Protein AF-A0A3M7KGN8-F1 (afdb_monomer)

Sequence (326 aa):
MFVVGGEKDMLLEYTLSTGYDLTTLTYAGNKERYNLHISNATGDPQPRGIAFNNDGTEMFILGNAADEVNEYHLATAFDISTASHDSRIDITATVGTGPNDLKFSADGTKMFITNNTTTKIFVFTLTIGFDVITASLTSTEDFSAYVNAKFRGLVFNPDGTKMLVISKGSNKKVNEFRLSTGFDLTTASYVANYDITSYETDPHGVAFNNDGSTMYILGTTGDDVNEFTLPYAYSLVLPPTITVTAPNGGETLTGGSTTTITWTSVNISANVKIEYSKDGFSSDTNTITTSTTDDGSYIWTIPNDPSSTVTVRISDVADATVNDVS

Structure (mmCIF, N/CA/C/O backbone):
data_AF-A0A3M7KGN8-F1
#
_entry.id   AF-A0A3M7KGN8-F1
#
loop_
_atom_site.group_PDB
_atom_site.id
_atom_site.type_symbol
_atom_site.label_atom_id
_atom_site.label_alt_id
_atom_site.label_comp_id
_atom_site.label_asym_id
_atom_site.label_entity_id
_atom_site.label_seq_id
_atom_site.pdbx_PDB_ins_code
_atom_site.Cartn_x
_atom_site.Cartn_y
_atom_site.Cartn_z
_atom_site.occupancy
_atom_site.B_iso_or_equiv
_atom_site.auth_seq_id
_atom_site.auth_comp_id
_atom_site.auth_asym_id
_atom_site.auth_atom_id
_atom_site.pdbx_PDB_model_num
ATOM 1 N N . MET A 1 1 ? 10.821 -14.741 -9.159 1.00 88.75 1 MET A N 1
ATOM 2 C CA . MET A 1 1 ? 11.320 -13.466 -8.596 1.00 88.75 1 MET A CA 1
ATOM 3 C C . MET A 1 1 ? 12.172 -12.792 -9.646 1.00 88.75 1 MET A C 1
ATOM 5 O O . MET A 1 1 ? 13.010 -13.458 -10.241 1.00 88.75 1 MET A O 1
ATOM 9 N N . PHE A 1 2 ? 11.961 -11.496 -9.855 1.00 89.50 2 PHE A N 1
ATOM 10 C CA . PHE A 1 2 ? 12.738 -10.690 -10.789 1.00 89.50 2 PHE A CA 1
ATOM 11 C C . PHE A 1 2 ? 13.530 -9.646 -10.006 1.00 89.50 2 PHE A C 1
ATOM 13 O O . PHE A 1 2 ? 12.969 -8.983 -9.135 1.00 89.50 2 PHE A O 1
ATOM 20 N N . VAL A 1 3 ? 14.824 -9.519 -10.290 1.00 87.69 3 VAL A N 1
ATOM 21 C CA . VAL A 1 3 ? 15.715 -8.550 -9.640 1.00 87.69 3 VAL A CA 1
ATOM 22 C C . VAL A 1 3 ? 16.352 -7.669 -10.694 1.00 87.69 3 VAL A C 1
ATOM 24 O O . VAL A 1 3 ? 17.034 -8.155 -11.596 1.00 87.69 3 VAL A O 1
ATOM 27 N N . VAL A 1 4 ? 16.156 -6.364 -10.553 1.00 85.12 4 VAL A N 1
ATOM 28 C CA . VAL A 1 4 ? 16.779 -5.369 -11.418 1.00 85.12 4 VAL A CA 1
ATOM 29 C C . VAL A 1 4 ? 18.174 -5.047 -10.879 1.00 85.12 4 VAL A C 1
ATOM 31 O O . VAL A 1 4 ? 18.327 -4.451 -9.816 1.00 85.12 4 VAL A O 1
ATOM 34 N N . GLY A 1 5 ? 19.208 -5.471 -11.602 1.00 75.25 5 GLY A N 1
ATOM 35 C CA . GLY A 1 5 ? 20.610 -5.243 -11.267 1.00 75.25 5 GLY A CA 1
ATOM 36 C C . GLY A 1 5 ? 21.177 -4.036 -12.007 1.00 75.25 5 GLY A C 1
ATOM 37 O O . GLY A 1 5 ? 21.737 -4.195 -13.093 1.00 75.25 5 GLY A O 1
ATOM 38 N N . GLY A 1 6 ? 21.076 -2.851 -11.398 1.00 64.62 6 GLY A N 1
ATOM 39 C CA . GLY A 1 6 ? 21.471 -1.580 -12.012 1.00 64.62 6 GLY A CA 1
ATOM 40 C C . GLY A 1 6 ? 22.919 -1.543 -12.517 1.00 64.62 6 GLY A C 1
ATOM 41 O O . GLY A 1 6 ? 23.151 -1.230 -13.672 1.00 64.62 6 GLY A O 1
ATOM 42 N N . GLU A 1 7 ? 23.911 -1.932 -11.710 1.00 63.66 7 GLU A N 1
ATOM 43 C CA . GLU A 1 7 ? 25.331 -1.854 -12.119 1.00 63.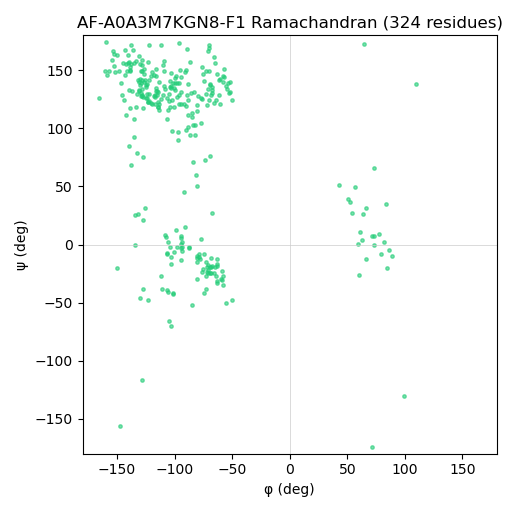66 7 GLU A CA 1
ATOM 44 C C . GLU A 1 7 ? 25.731 -2.826 -13.237 1.00 63.66 7 GLU A C 1
ATOM 46 O O . GLU A 1 7 ? 26.771 -2.660 -13.875 1.00 63.66 7 GLU A O 1
ATOM 51 N N . LYS A 1 8 ? 24.936 -3.878 -13.449 1.00 63.06 8 LYS A N 1
ATOM 52 C CA . LYS A 1 8 ? 25.203 -4.892 -14.474 1.00 63.06 8 LYS A CA 1
ATOM 53 C C . LYS A 1 8 ? 24.354 -4.667 -15.733 1.00 63.06 8 LYS A C 1
ATOM 55 O O . LYS A 1 8 ? 24.580 -5.376 -16.716 1.00 63.06 8 LYS A O 1
ATOM 60 N N . ASP A 1 9 ? 23.420 -3.712 -15.693 1.00 69.44 9 ASP A N 1
ATOM 61 C CA . ASP A 1 9 ? 22.391 -3.430 -16.701 1.00 69.44 9 ASP A CA 1
ATOM 62 C C . ASP A 1 9 ? 21.505 -4.642 -17.012 1.00 69.44 9 ASP A C 1
ATOM 64 O O . ASP A 1 9 ? 21.376 -5.050 -18.169 1.00 69.44 9 ASP A O 1
ATOM 68 N N . MET A 1 10 ? 20.973 -5.307 -15.977 1.00 74.19 10 MET A N 1
ATOM 69 C CA . MET A 1 10 ? 20.340 -6.626 -16.152 1.00 74.19 10 MET A CA 1
ATOM 70 C C . MET A 1 10 ? 19.061 -6.800 -15.367 1.00 74.19 10 MET A C 1
ATOM 72 O O . MET A 1 10 ? 18.955 -6.334 -14.235 1.00 74.19 10 MET A O 1
ATOM 76 N N . LEU A 1 11 ? 18.163 -7.602 -15.929 1.00 81.50 11 LEU A N 1
ATOM 77 C CA . LEU A 1 11 ? 17.131 -8.278 -15.165 1.00 81.50 11 LEU A CA 1
ATOM 78 C C . LEU A 1 11 ? 17.592 -9.708 -14.871 1.00 81.50 11 LEU A C 1
ATOM 80 O O . LEU A 1 11 ? 18.010 -10.438 -15.771 1.00 81.50 11 LEU A O 1
ATOM 84 N N . LEU A 1 12 ? 17.554 -10.087 -13.600 1.00 82.38 12 LEU A N 1
ATOM 85 C CA . LEU A 1 12 ? 17.853 -11.436 -13.138 1.00 82.38 12 LEU A CA 1
ATOM 86 C C . LEU A 1 12 ? 16.546 -12.128 -12.775 1.00 82.38 12 LEU A C 1
ATOM 88 O O . LEU A 1 12 ? 15.756 -11.597 -11.992 1.00 82.38 12 LEU A O 1
ATOM 92 N N . GLU A 1 13 ? 16.346 -13.325 -13.308 1.00 87.12 13 GLU A N 1
ATOM 93 C CA . GLU A 1 13 ? 15.214 -14.169 -12.956 1.00 87.12 13 GLU A CA 1
ATOM 94 C C . GLU A 1 13 ? 15.646 -15.292 -12.013 1.00 87.12 13 GLU A C 1
ATOM 96 O O . GLU A 1 13 ? 16.669 -15.960 -12.197 1.00 87.12 13 GLU A O 1
ATOM 101 N N . TYR A 1 14 ? 14.824 -15.512 -10.997 1.00 87.31 14 TYR A N 1
ATOM 102 C CA . TYR A 1 14 ? 14.958 -16.604 -10.052 1.00 87.31 14 TYR A CA 1
ATOM 103 C C . TYR A 1 14 ? 13.642 -17.364 -9.954 1.00 87.31 14 TYR A C 1
ATOM 105 O O . TYR A 1 14 ? 12.574 -16.765 -9.785 1.00 87.31 14 TYR A O 1
ATOM 113 N N . THR A 1 15 ? 13.720 -18.687 -9.993 1.00 89.31 15 THR A N 1
ATOM 114 C CA . THR A 1 15 ? 12.584 -19.571 -9.748 1.00 89.31 15 THR A CA 1
ATOM 115 C C . THR A 1 15 ? 12.481 -19.863 -8.258 1.00 89.31 15 THR A C 1
ATOM 117 O O . THR A 1 15 ? 13.488 -20.098 -7.590 1.00 89.31 15 THR A O 1
ATOM 120 N N . LEU A 1 16 ? 11.253 -19.860 -7.745 1.00 91.94 16 LEU A N 1
ATOM 121 C CA . LEU A 1 16 ? 10.924 -20.357 -6.415 1.00 91.94 16 LEU A CA 1
ATOM 122 C C . LEU A 1 16 ? 10.031 -21.580 -6.618 1.00 91.94 16 LEU A C 1
ATOM 124 O O . LEU A 1 16 ? 8.959 -21.454 -7.212 1.00 91.94 16 LEU A O 1
ATOM 128 N N . SER A 1 17 ? 10.467 -22.762 -6.177 1.00 92.62 17 SER A N 1
ATOM 129 C CA . SER A 1 17 ? 9.649 -23.978 -6.325 1.00 92.62 17 SER A CA 1
ATOM 130 C C . SER A 1 17 ? 8.432 -23.969 -5.402 1.00 92.62 17 SER A C 1
ATOM 132 O O . SER A 1 17 ? 7.429 -24.617 -5.695 1.00 92.62 17 SER A O 1
ATOM 134 N N . THR A 1 18 ? 8.522 -23.219 -4.304 1.00 93.44 18 THR A N 1
ATOM 135 C CA . THR A 1 18 ? 7.405 -22.891 -3.424 1.00 93.44 18 THR A CA 1
ATOM 136 C C . THR A 1 18 ? 7.223 -21.379 -3.468 1.00 93.44 18 THR A C 1
ATOM 138 O O . THR A 1 18 ? 8.152 -20.634 -3.166 1.00 93.44 18 THR A O 1
ATOM 141 N N . GLY A 1 19 ? 6.042 -20.909 -3.879 1.00 92.62 19 GLY A N 1
ATOM 142 C CA . GLY A 1 19 ? 5.780 -19.476 -4.033 1.00 92.62 19 GLY A CA 1
ATOM 143 C C . GLY A 1 19 ? 6.128 -18.692 -2.765 1.00 92.62 19 GLY A C 1
ATOM 144 O O . GLY A 1 19 ? 5.710 -19.072 -1.677 1.00 92.62 19 GLY A O 1
ATOM 145 N N . TYR A 1 20 ? 6.889 -17.607 -2.929 1.00 92.19 20 TYR A N 1
ATOM 146 C CA . TYR A 1 20 ? 7.339 -16.705 -1.858 1.00 92.19 20 TYR A CA 1
ATOM 147 C C . TYR A 1 20 ? 8.253 -17.320 -0.777 1.00 92.19 20 TYR A C 1
ATOM 149 O O . TYR A 1 20 ? 8.669 -16.613 0.134 1.00 92.19 20 TYR A O 1
ATOM 157 N N . ASP A 1 21 ? 8.647 -18.589 -0.899 1.00 93.25 21 ASP A N 1
ATOM 158 C CA . ASP A 1 21 ? 9.660 -19.203 -0.038 1.00 93.25 21 ASP A CA 1
ATOM 159 C C . ASP A 1 21 ? 11.063 -18.993 -0.629 1.00 93.25 21 ASP A C 1
ATOM 161 O O . ASP A 1 21 ? 11.487 -19.696 -1.558 1.00 93.25 21 ASP A O 1
ATOM 165 N N . LEU A 1 22 ? 11.796 -18.023 -0.074 1.00 91.81 22 LEU A N 1
ATOM 166 C CA . LEU A 1 22 ? 13.152 -17.673 -0.508 1.00 91.81 22 LEU A CA 1
ATOM 167 C C . LEU A 1 22 ? 14.167 -18.810 -0.310 1.00 91.81 22 LEU A C 1
ATOM 169 O O . LEU A 1 22 ? 15.207 -18.808 -0.967 1.00 91.81 22 LEU A O 1
ATOM 173 N N . THR A 1 23 ? 13.884 -19.814 0.527 1.00 92.31 23 THR A N 1
ATOM 174 C CA . THR A 1 23 ? 14.785 -20.970 0.698 1.00 92.31 23 THR A CA 1
ATOM 175 C C . THR A 1 23 ? 14.791 -21.895 -0.520 1.00 92.31 23 THR A C 1
ATOM 177 O O . THR A 1 23 ? 15.726 -22.674 -0.709 1.00 92.31 23 THR A O 1
ATOM 180 N N . THR A 1 24 ? 13.781 -21.773 -1.386 1.00 91.88 24 THR A N 1
ATOM 181 C CA . THR A 1 24 ? 13.661 -22.529 -2.641 1.00 91.88 24 THR A CA 1
ATOM 182 C C . THR A 1 24 ? 14.214 -21.787 -3.858 1.00 91.88 24 THR A C 1
ATOM 184 O O . THR A 1 24 ? 14.043 -22.234 -4.996 1.00 91.88 24 THR A O 1
ATOM 187 N N . LEU A 1 25 ? 14.864 -20.645 -3.628 1.00 90.19 25 LEU A N 1
ATOM 188 C CA . LEU A 1 25 ? 15.374 -19.778 -4.674 1.00 90.19 25 LEU A CA 1
ATOM 189 C C . LEU A 1 25 ? 16.468 -20.471 -5.493 1.00 90.19 25 LEU A C 1
ATOM 191 O O . LEU A 1 25 ? 17.509 -20.882 -4.981 1.00 90.19 25 LEU A O 1
ATOM 195 N N . THR A 1 26 ? 16.257 -20.524 -6.802 1.00 88.50 26 THR A N 1
ATOM 196 C CA . THR A 1 26 ? 17.254 -20.979 -7.770 1.00 88.50 26 THR A CA 1
ATOM 197 C C . THR A 1 26 ? 17.376 -19.958 -8.887 1.00 88.50 26 THR A C 1
ATOM 199 O O . THR A 1 26 ? 16.382 -19.406 -9.353 1.00 88.50 26 THR A O 1
ATOM 202 N N . TYR A 1 27 ? 18.605 -19.657 -9.304 1.00 82.00 27 TYR A N 1
ATOM 203 C CA . TYR A 1 27 ? 18.824 -18.774 -10.445 1.00 82.00 27 TYR A CA 1
ATOM 204 C C . TYR A 1 27 ? 18.294 -19.448 -11.715 1.00 82.00 27 TYR A C 1
ATOM 206 O O . TYR A 1 27 ? 18.741 -20.546 -12.051 1.00 82.00 27 TYR A O 1
ATOM 214 N N . ALA A 1 28 ? 17.359 -18.800 -12.414 1.00 74.94 28 ALA A N 1
ATOM 215 C CA . ALA A 1 28 ? 16.641 -19.398 -13.541 1.00 74.94 28 ALA A CA 1
ATOM 216 C C . ALA A 1 28 ? 17.498 -19.507 -14.816 1.00 74.94 28 ALA A C 1
ATOM 218 O O . ALA A 1 28 ? 17.087 -20.118 -15.795 1.00 74.94 28 ALA A O 1
ATOM 219 N N . GLY A 1 29 ? 18.702 -18.924 -14.825 1.00 62.19 29 GLY A N 1
ATOM 220 C CA . GLY A 1 29 ? 19.601 -18.948 -15.981 1.00 62.19 29 GLY A CA 1
ATOM 221 C C . GLY A 1 29 ? 19.319 -17.854 -17.012 1.00 62.19 29 GLY A C 1
ATOM 222 O O . GLY A 1 29 ? 20.237 -17.493 -17.748 1.00 62.19 29 GLY A O 1
ATOM 223 N N . ASN A 1 30 ? 18.117 -17.271 -17.009 1.00 58.34 30 ASN A N 1
ATOM 224 C CA . ASN A 1 30 ? 17.747 -16.146 -17.863 1.00 58.34 30 ASN A CA 1
ATOM 225 C C . ASN A 1 30 ? 18.445 -14.864 -17.391 1.00 58.34 30 ASN A C 1
ATOM 227 O O . ASN A 1 30 ? 18.313 -14.427 -16.244 1.00 58.34 30 ASN A O 1
ATOM 231 N N . LYS A 1 31 ? 19.246 -14.298 -18.294 1.00 57.25 31 LYS A N 1
ATOM 232 C CA . LYS A 1 31 ? 20.106 -13.137 -18.069 1.00 57.25 31 LYS A CA 1
ATOM 233 C C . LYS A 1 31 ? 19.905 -12.174 -19.225 1.00 57.25 31 LYS A C 1
ATOM 235 O O . LYS A 1 31 ? 20.726 -12.123 -20.139 1.00 57.25 31 LYS A O 1
ATOM 240 N N . GLU A 1 32 ? 18.816 -11.431 -19.185 1.00 57.16 32 GLU A N 1
ATOM 241 C CA . GLU A 1 32 ? 18.442 -10.582 -20.305 1.00 57.16 32 GLU A CA 1
ATOM 242 C C . GLU A 1 32 ? 18.746 -9.114 -20.016 1.00 57.16 32 GLU A C 1
ATOM 244 O O . GLU A 1 32 ? 18.613 -8.606 -18.894 1.00 57.16 32 GLU A O 1
ATOM 249 N N . ARG A 1 33 ? 19.229 -8.435 -21.056 1.00 59.31 33 ARG A N 1
ATOM 250 C CA . ARG A 1 33 ? 19.474 -6.996 -21.043 1.00 59.31 33 ARG A CA 1
ATOM 251 C C . ARG A 1 33 ? 18.273 -6.311 -21.673 1.00 59.31 33 ARG A C 1
ATOM 253 O O . ARG A 1 33 ? 18.203 -6.180 -22.891 1.00 59.31 33 ARG A O 1
ATOM 260 N N . TYR A 1 34 ? 17.348 -5.838 -20.849 1.00 60.16 34 TYR A N 1
ATOM 261 C CA . TYR A 1 34 ? 16.278 -4.947 -21.302 1.00 60.16 34 TYR A CA 1
ATOM 262 C C . TYR A 1 34 ? 16.801 -3.517 -21.311 1.00 60.16 34 TYR A C 1
ATOM 264 O O . TYR A 1 34 ? 16.494 -2.713 -20.438 1.00 60.16 34 TYR A O 1
ATOM 272 N N . ASN A 1 35 ? 17.692 -3.246 -22.265 1.00 50.62 35 ASN A N 1
ATOM 273 C CA . ASN A 1 35 ? 18.351 -1.954 -22.445 1.00 50.62 35 ASN A CA 1
ATOM 274 C C . ASN A 1 35 ? 18.301 -1.471 -23.906 1.00 50.62 35 ASN A C 1
ATOM 276 O O . ASN A 1 35 ? 19.192 -0.738 -24.342 1.00 50.62 35 ASN A O 1
ATOM 280 N N . LEU A 1 36 ? 17.291 -1.901 -24.678 1.00 47.75 36 LEU A N 1
ATOM 281 C CA . LEU A 1 36 ? 17.137 -1.565 -26.098 1.00 47.75 36 LEU A CA 1
ATOM 282 C C . LEU A 1 36 ? 16.792 -0.077 -26.293 1.00 47.75 36 LEU A C 1
ATOM 284 O O . LEU A 1 36 ? 15.673 0.287 -26.631 1.00 47.75 36 LEU A O 1
ATOM 288 N N . HIS A 1 37 ? 17.788 0.794 -26.147 1.00 47.50 37 HIS A N 1
ATOM 289 C CA . HIS A 1 37 ? 17.738 2.161 -26.649 1.00 47.50 37 HIS A CA 1
ATOM 290 C C . HIS A 1 37 ? 18.119 2.142 -28.136 1.00 47.50 37 HIS A C 1
ATOM 292 O O . HIS A 1 37 ? 19.288 2.004 -28.499 1.00 47.50 37 HIS A O 1
ATOM 298 N N . ILE A 1 38 ? 17.124 2.252 -29.018 1.00 47.72 38 ILE A N 1
ATOM 299 C CA . ILE A 1 38 ? 17.299 2.074 -30.473 1.00 47.72 38 ILE A CA 1
ATOM 300 C C . ILE A 1 38 ? 18.138 3.195 -31.132 1.00 47.72 38 ILE A C 1
ATOM 302 O O . ILE A 1 38 ? 18.581 3.031 -32.268 1.00 47.72 38 ILE A O 1
ATOM 306 N N . SER A 1 39 ? 18.434 4.311 -30.450 1.00 45.16 39 SER A N 1
ATOM 307 C CA . SER A 1 39 ? 19.066 5.476 -31.096 1.00 45.16 39 SER A CA 1
ATOM 308 C C . SER A 1 39 ? 20.543 5.767 -30.809 1.00 45.16 39 SER A C 1
ATOM 310 O O . SER A 1 39 ? 21.069 6.633 -31.497 1.00 45.16 39 SER A O 1
ATOM 312 N N . ASN A 1 40 ? 21.256 5.096 -29.892 1.00 41.94 40 ASN A N 1
ATOM 313 C CA . ASN A 1 40 ? 22.697 5.354 -29.691 1.00 41.94 40 ASN A CA 1
ATOM 314 C C . ASN A 1 40 ? 23.443 4.189 -29.018 1.00 41.94 40 ASN A C 1
ATOM 316 O O . ASN A 1 40 ? 22.919 3.510 -28.142 1.00 41.94 40 ASN A O 1
ATOM 320 N N . ALA A 1 41 ? 24.703 3.996 -29.414 1.00 39.94 41 ALA A N 1
ATOM 321 C CA . ALA A 1 41 ? 25.572 2.854 -29.109 1.00 39.94 41 ALA A CA 1
ATOM 322 C C . ALA A 1 41 ? 26.021 2.680 -27.631 1.00 39.94 41 ALA A C 1
ATOM 324 O O . ALA A 1 41 ? 27.082 2.102 -27.394 1.00 39.94 41 ALA A O 1
ATOM 325 N N . THR A 1 42 ? 25.254 3.146 -26.638 1.00 41.09 42 THR A N 1
ATOM 326 C CA . THR A 1 42 ? 25.578 2.977 -25.203 1.00 41.09 42 THR A CA 1
ATOM 327 C C . THR A 1 42 ? 24.427 2.522 -24.293 1.00 41.09 42 THR A C 1
ATOM 329 O O . THR A 1 42 ? 24.695 2.301 -23.119 1.00 41.09 42 THR A O 1
ATOM 332 N N . GLY A 1 43 ? 23.200 2.302 -24.790 1.00 49.12 43 GLY A N 1
ATOM 333 C CA . GLY A 1 43 ? 22.062 1.856 -23.955 1.00 49.12 43 GLY A CA 1
ATOM 334 C C . GLY A 1 43 ? 21.633 2.875 -22.880 1.00 49.12 43 GLY A C 1
ATOM 335 O O . GLY A 1 43 ? 22.303 3.889 -22.694 1.00 49.12 43 GLY A O 1
ATOM 336 N N . ASP A 1 44 ? 20.519 2.622 -22.182 1.00 54.31 44 ASP A N 1
ATOM 337 C CA . ASP A 1 44 ? 20.226 3.243 -20.876 1.00 54.31 44 ASP A CA 1
ATOM 338 C C . ASP A 1 44 ? 20.805 2.320 -19.785 1.00 54.31 44 ASP A C 1
ATOM 340 O O . ASP A 1 44 ? 20.216 1.268 -19.507 1.00 54.31 44 ASP A O 1
ATOM 344 N N . PRO A 1 45 ? 22.004 2.610 -19.245 1.00 61.69 45 PRO A N 1
ATOM 345 C CA . PRO A 1 45 ? 22.545 1.848 -18.134 1.00 61.69 45 PRO A CA 1
ATOM 346 C C . PRO A 1 45 ? 21.762 2.128 -16.844 1.00 61.69 45 PRO A C 1
ATOM 348 O O . PRO A 1 45 ? 21.321 3.246 -16.586 1.00 61.69 45 PRO A O 1
ATOM 351 N N . GLN A 1 46 ? 21.701 1.131 -15.967 1.00 74.75 46 GLN A N 1
ATOM 352 C CA . GLN A 1 46 ? 21.102 1.177 -14.634 1.00 74.75 46 GLN A CA 1
ATOM 353 C C . GLN A 1 46 ? 19.568 1.201 -14.611 1.00 74.75 46 GLN A C 1
ATOM 355 O O . GLN A 1 46 ? 18.979 2.162 -14.104 1.00 74.75 46 GLN A O 1
ATOM 360 N N . PRO A 1 47 ? 18.893 0.122 -15.055 1.00 83.75 47 PRO A N 1
ATOM 361 C CA . PRO A 1 47 ? 17.481 -0.054 -14.739 1.00 83.75 47 PRO A CA 1
ATOM 362 C C . PRO A 1 47 ? 17.293 -0.058 -13.212 1.00 83.75 47 PRO A C 1
ATOM 364 O O . PRO A 1 47 ? 18.161 -0.531 -12.469 1.00 83.75 47 PRO A O 1
ATOM 367 N N . ARG A 1 48 ? 16.175 0.494 -12.729 1.00 87.56 48 ARG A N 1
ATOM 368 C CA . ARG A 1 48 ? 15.893 0.625 -11.284 1.00 87.56 48 ARG A CA 1
ATOM 369 C C . ARG A 1 48 ? 14.545 0.064 -10.858 1.00 87.56 48 ARG A C 1
ATOM 371 O O . ARG A 1 48 ? 14.459 -0.535 -9.790 1.00 87.56 48 ARG A O 1
ATOM 378 N N . GLY A 1 49 ? 13.523 0.250 -11.688 1.00 91.06 49 GLY A N 1
ATOM 379 C CA . GLY A 1 49 ? 12.168 -0.226 -11.432 1.00 91.06 49 GLY A CA 1
ATOM 380 C C . GLY A 1 49 ? 11.741 -1.254 -12.467 1.00 91.06 49 GLY A C 1
ATOM 381 O O . GLY A 1 49 ? 12.095 -1.137 -13.641 1.00 91.06 49 GLY A O 1
ATOM 382 N N . ILE A 1 50 ? 10.961 -2.234 -12.022 1.00 93.44 50 ILE A N 1
ATOM 383 C CA . ILE A 1 50 ? 10.240 -3.172 -12.881 1.00 93.44 50 ILE A CA 1
ATOM 384 C C . ILE A 1 50 ? 8.786 -3.257 -12.422 1.00 93.44 50 ILE A C 1
ATOM 386 O O . ILE A 1 50 ? 8.507 -3.303 -11.220 1.00 93.44 50 ILE A O 1
ATOM 390 N N . ALA A 1 51 ? 7.867 -3.313 -13.378 1.00 96.62 51 ALA A N 1
ATOM 391 C CA . ALA A 1 51 ? 6.480 -3.688 -13.151 1.00 96.62 51 ALA A CA 1
ATOM 392 C C . ALA A 1 51 ? 5.977 -4.563 -14.304 1.00 96.62 51 ALA A C 1
ATOM 394 O O . ALA A 1 51 ? 6.571 -4.582 -15.379 1.00 96.62 51 ALA A O 1
ATOM 395 N N . PHE A 1 52 ? 4.872 -5.259 -14.072 1.00 97.44 52 PHE A N 1
ATOM 396 C CA . PHE A 1 52 ? 4.125 -5.976 -15.100 1.00 97.44 52 PHE A CA 1
ATOM 397 C C . PHE A 1 52 ? 2.685 -5.472 -15.102 1.00 97.44 52 PHE A C 1
ATOM 399 O O . PHE A 1 52 ? 2.212 -4.963 -14.078 1.00 97.44 52 PHE A O 1
ATOM 406 N N . ASN A 1 53 ? 1.988 -5.641 -16.221 1.00 98.00 53 ASN A N 1
ATOM 407 C CA . ASN A 1 53 ? 0.532 -5.594 -16.207 1.00 98.00 53 ASN A CA 1
ATOM 408 C C . ASN A 1 53 ? -0.043 -6.838 -15.496 1.00 98.00 53 ASN A C 1
ATOM 410 O O . ASN A 1 53 ? 0.677 -7.772 -15.131 1.00 98.00 53 ASN A O 1
ATOM 414 N N . ASN A 1 54 ? -1.356 -6.847 -15.260 1.00 96.94 54 ASN A N 1
ATOM 415 C CA . ASN A 1 54 ? -1.992 -7.859 -14.409 1.00 96.94 54 ASN A CA 1
ATOM 416 C C . ASN A 1 54 ? -1.873 -9.296 -14.934 1.00 96.94 54 ASN A C 1
ATOM 418 O O . ASN A 1 54 ? -1.831 -10.232 -14.136 1.00 96.94 54 ASN A O 1
ATOM 422 N N . ASP A 1 55 ? -1.873 -9.481 -16.254 1.00 97.62 55 ASP A N 1
ATOM 423 C CA . ASP A 1 55 ? -1.788 -10.803 -16.878 1.00 97.62 55 ASP A CA 1
ATOM 424 C C . ASP A 1 55 ? -0.351 -11.205 -17.248 1.00 97.62 55 ASP A C 1
ATOM 426 O O . ASP A 1 55 ? -0.132 -12.335 -17.681 1.00 97.62 55 ASP A O 1
ATOM 430 N N . GLY A 1 56 ? 0.621 -10.313 -17.032 1.00 97.38 56 GLY A N 1
ATOM 431 C CA . GLY A 1 56 ? 2.043 -10.538 -17.273 1.00 97.38 56 GLY A CA 1
ATOM 432 C C . GLY A 1 56 ? 2.465 -10.463 -18.736 1.00 97.38 56 GLY A C 1
ATOM 433 O O . GLY A 1 56 ? 3.598 -10.841 -19.041 1.00 97.38 56 GLY A O 1
ATOM 434 N N . THR A 1 57 ? 1.585 -10.031 -19.640 1.00 97.81 57 THR A N 1
ATOM 435 C CA . THR A 1 57 ? 1.879 -9.892 -21.075 1.00 97.81 57 THR A CA 1
ATOM 436 C C . THR A 1 57 ? 2.627 -8.605 -21.421 1.00 97.81 57 THR A C 1
ATOM 438 O O . THR A 1 57 ? 3.168 -8.500 -22.521 1.00 97.81 57 THR A O 1
ATOM 441 N N . GLU A 1 58 ? 2.718 -7.656 -20.491 1.00 97.56 58 GLU A N 1
ATOM 442 C CA . GLU A 1 58 ? 3.507 -6.429 -20.625 1.00 97.56 58 GLU A CA 1
ATOM 443 C C . GLU A 1 58 ? 4.459 -6.287 -19.436 1.00 97.56 58 GLU A C 1
ATOM 445 O O . GLU A 1 58 ? 4.101 -6.555 -18.285 1.00 97.56 58 GLU A O 1
ATOM 450 N N . MET A 1 59 ? 5.682 -5.842 -19.717 1.00 95.62 59 MET A N 1
ATOM 451 C CA . MET A 1 59 ? 6.714 -5.540 -18.732 1.00 95.62 59 MET A CA 1
ATOM 452 C C . MET A 1 59 ? 7.201 -4.109 -18.922 1.00 95.62 59 MET A C 1
ATOM 454 O O . MET A 1 59 ? 7.517 -3.678 -20.028 1.00 95.62 59 MET A O 1
ATOM 458 N N . PHE A 1 60 ? 7.342 -3.402 -17.810 1.00 95.06 60 PHE A N 1
ATOM 459 C CA . PHE A 1 60 ? 7.745 -2.007 -17.765 1.00 95.06 60 PHE A CA 1
ATOM 460 C C . PHE A 1 60 ? 9.065 -1.885 -17.022 1.00 95.06 60 PHE A C 1
ATOM 462 O O . PHE A 1 60 ? 9.185 -2.374 -15.898 1.00 95.06 60 PHE A O 1
ATOM 469 N N . ILE A 1 61 ? 10.042 -1.216 -17.629 1.00 91.31 61 ILE A N 1
ATOM 470 C CA . ILE A 1 61 ? 11.360 -0.976 -17.039 1.00 91.31 61 ILE A CA 1
ATOM 471 C C . ILE A 1 61 ? 11.596 0.526 -16.932 1.00 91.31 61 ILE A C 1
ATOM 473 O O . ILE A 1 61 ? 11.600 1.240 -17.936 1.00 91.31 61 ILE A O 1
ATOM 477 N N . LEU A 1 62 ? 11.839 0.992 -15.709 1.00 91.19 62 LEU A N 1
ATOM 478 C CA . LEU A 1 62 ? 12.282 2.358 -15.445 1.00 91.19 62 LEU A CA 1
ATOM 479 C C . LEU A 1 62 ? 13.811 2.415 -15.507 1.00 91.19 62 LEU A C 1
ATOM 481 O O . LEU A 1 62 ? 14.491 1.844 -14.644 1.00 91.19 62 LEU A O 1
ATOM 485 N N . GLY A 1 63 ? 14.324 3.093 -16.531 1.00 77.56 63 GLY A N 1
ATOM 486 C CA . GLY A 1 63 ? 15.746 3.373 -16.740 1.00 77.56 63 GLY A CA 1
ATOM 487 C C . GLY A 1 63 ? 16.199 4.643 -16.016 1.00 77.56 63 GLY A C 1
ATOM 488 O O . GLY A 1 63 ? 15.373 5.490 -15.667 1.00 77.56 63 GLY A O 1
ATOM 489 N N . ASN A 1 64 ? 17.501 4.773 -15.730 1.00 65.31 64 ASN A N 1
ATOM 490 C CA . ASN A 1 64 ? 18.026 5.944 -15.022 1.00 65.31 64 ASN A CA 1
ATOM 491 C C . ASN A 1 64 ? 18.806 6.920 -15.899 1.00 65.31 64 ASN A C 1
ATOM 493 O O . ASN A 1 64 ? 18.722 8.117 -15.652 1.00 65.31 64 ASN A O 1
ATOM 497 N N . ALA A 1 65 ? 19.612 6.467 -16.850 1.00 63.03 65 ALA A N 1
ATOM 498 C CA . ALA A 1 65 ? 20.478 7.372 -17.596 1.00 63.03 65 ALA A CA 1
ATOM 499 C C . ALA A 1 65 ? 19.697 8.242 -18.589 1.00 63.03 65 ALA A C 1
ATOM 501 O O . ALA A 1 65 ? 20.139 9.353 -18.883 1.00 63.03 65 ALA A O 1
ATOM 502 N N . ALA A 1 66 ? 18.552 7.755 -19.077 1.00 66.38 66 ALA A N 1
ATOM 503 C CA . ALA A 1 66 ? 17.621 8.535 -19.886 1.00 66.38 66 ALA A CA 1
ATOM 504 C C . ALA A 1 66 ? 16.371 8.979 -19.103 1.00 66.38 66 ALA A C 1
ATOM 506 O O . ALA A 1 66 ? 15.539 9.677 -19.669 1.00 66.38 66 ALA A O 1
ATOM 507 N N . ASP A 1 67 ? 16.245 8.576 -17.827 1.00 83.00 67 ASP A N 1
ATOM 508 C CA . ASP A 1 67 ? 15.040 8.748 -17.007 1.00 83.00 67 ASP A CA 1
ATOM 509 C C . ASP A 1 67 ? 13.765 8.411 -17.834 1.00 83.00 67 ASP A C 1
ATOM 511 O O . ASP A 1 67 ? 12.835 9.211 -17.930 1.00 83.00 67 ASP A O 1
ATOM 515 N N . GLU A 1 68 ? 13.749 7.239 -18.489 1.00 88.12 68 GLU A N 1
ATOM 516 C CA . GLU A 1 68 ? 12.678 6.762 -19.385 1.00 88.12 68 GLU A CA 1
ATOM 517 C C . GLU A 1 68 ? 11.891 5.593 -18.758 1.00 88.12 68 GLU A C 1
ATOM 519 O O . GLU A 1 68 ? 12.447 4.755 -18.039 1.00 88.12 68 GLU A O 1
ATOM 524 N N . VAL A 1 69 ? 10.600 5.486 -19.090 1.00 92.94 69 VAL A N 1
ATOM 525 C CA . VAL A 1 69 ? 9.806 4.263 -18.877 1.00 92.94 69 VAL A CA 1
ATOM 526 C C . VAL A 1 69 ? 9.715 3.528 -20.207 1.00 92.94 69 VAL A C 1
ATOM 528 O O . VAL A 1 69 ? 9.172 4.062 -21.173 1.00 92.94 69 VAL A O 1
ATOM 531 N N . ASN A 1 70 ? 10.252 2.313 -20.247 1.00 90.12 70 ASN A N 1
ATOM 532 C CA . ASN A 1 70 ? 10.242 1.442 -21.418 1.00 90.12 70 ASN A CA 1
ATOM 533 C C . ASN A 1 70 ? 9.188 0.350 -21.238 1.00 90.12 70 ASN A C 1
ATOM 535 O O . ASN A 1 70 ? 9.134 -0.275 -20.178 1.00 90.12 70 ASN A O 1
ATOM 539 N N . GLU A 1 71 ? 8.403 0.099 -22.275 1.00 93.75 71 GLU A N 1
ATOM 540 C CA . GLU A 1 71 ? 7.362 -0.923 -22.335 1.00 93.75 71 GLU A CA 1
ATOM 541 C C . GLU A 1 71 ? 7.795 -2.061 -23.265 1.00 93.75 71 GLU A C 1
ATOM 543 O O . GLU A 1 71 ? 8.331 -1.841 -24.355 1.00 93.75 71 GLU A O 1
ATOM 548 N N . TYR A 1 72 ? 7.564 -3.293 -22.825 1.00 92.69 72 TYR A N 1
ATOM 549 C CA . TYR A 1 72 ? 7.892 -4.507 -23.556 1.00 92.69 72 TYR A CA 1
ATOM 550 C C . TYR A 1 72 ? 6.687 -5.443 -23.588 1.00 92.69 72 TYR A C 1
ATOM 552 O O . TYR A 1 72 ? 6.134 -5.766 -22.539 1.00 92.69 72 TYR A O 1
ATOM 560 N N . HIS A 1 73 ? 6.354 -5.964 -24.765 1.00 95.56 73 HIS A N 1
ATOM 561 C CA . HIS A 1 73 ? 5.404 -7.060 -24.915 1.00 95.56 73 HIS A CA 1
ATOM 562 C C . HIS A 1 73 ? 6.093 -8.408 -24.677 1.00 95.56 73 HIS A C 1
ATOM 564 O O . HIS A 1 73 ? 7.136 -8.680 -25.277 1.00 95.56 73 HIS A O 1
ATOM 570 N N . LEU A 1 74 ? 5.495 -9.267 -23.852 1.00 94.38 74 LEU A N 1
ATOM 571 C CA . LEU A 1 74 ? 5.920 -10.637 -23.578 1.00 94.38 74 LEU A CA 1
ATOM 572 C C . LEU A 1 74 ? 4.980 -11.611 -24.287 1.00 94.38 74 LEU A C 1
ATOM 574 O O . LEU A 1 74 ? 3.804 -11.733 -23.938 1.00 94.38 74 LEU A O 1
ATOM 578 N N . ALA A 1 75 ? 5.516 -12.363 -25.250 1.00 96.00 75 ALA A N 1
ATOM 579 C CA . ALA A 1 75 ? 4.724 -13.350 -25.984 1.00 96.00 75 ALA A CA 1
ATOM 580 C C . ALA A 1 75 ? 4.241 -14.505 -25.087 1.00 96.00 75 ALA A C 1
ATOM 582 O O . ALA A 1 75 ? 3.251 -15.167 -25.399 1.00 96.00 75 ALA A O 1
ATOM 583 N N . THR A 1 76 ? 4.944 -14.771 -23.984 1.00 94.62 76 THR A N 1
ATOM 584 C CA . THR A 1 76 ? 4.503 -15.667 -22.911 1.00 94.62 76 THR A CA 1
ATOM 585 C C . THR A 1 76 ? 4.499 -14.894 -21.599 1.00 94.62 76 THR A C 1
ATOM 587 O O . THR A 1 76 ? 5.525 -14.350 -21.200 1.00 94.62 76 THR A O 1
ATOM 590 N N . ALA A 1 77 ? 3.344 -14.840 -20.932 1.00 96.62 77 ALA A N 1
ATOM 591 C CA . ALA A 1 77 ? 3.167 -14.061 -19.710 1.00 96.62 77 ALA A CA 1
ATOM 592 C C . ALA A 1 77 ? 4.240 -14.369 -18.654 1.00 96.62 77 ALA A C 1
ATOM 594 O O . ALA A 1 77 ? 4.493 -15.536 -18.346 1.00 96.62 77 ALA A O 1
ATOM 595 N N . PHE A 1 78 ? 4.845 -13.313 -18.103 1.00 90.50 78 PHE A N 1
ATOM 596 C CA . PHE A 1 78 ? 5.949 -13.348 -17.134 1.00 90.50 78 PHE A CA 1
ATOM 597 C C . PHE A 1 78 ? 7.236 -14.053 -17.603 1.00 90.50 78 PHE A C 1
ATOM 599 O O . PHE A 1 78 ? 8.210 -14.079 -16.854 1.00 90.50 78 PHE A O 1
ATOM 606 N N . ASP A 1 79 ? 7.294 -14.577 -18.828 1.00 89.12 79 ASP A N 1
ATOM 607 C CA . ASP A 1 79 ? 8.528 -15.091 -19.416 1.00 89.12 79 ASP A CA 1
ATOM 608 C C . ASP A 1 79 ? 9.280 -13.947 -20.092 1.00 89.12 79 ASP A C 1
ATOM 610 O O . ASP A 1 79 ? 9.062 -13.603 -21.261 1.00 89.12 79 ASP A O 1
ATOM 614 N N . ILE A 1 80 ? 10.197 -13.359 -19.329 1.00 87.06 80 ILE A N 1
ATOM 615 C CA . ILE A 1 80 ? 10.991 -12.216 -19.766 1.00 87.06 80 ILE A CA 1
ATOM 616 C C . ILE A 1 80 ? 11.801 -12.554 -21.029 1.00 87.06 80 ILE A C 1
ATOM 618 O O . ILE A 1 80 ? 11.992 -11.685 -21.880 1.00 87.06 80 ILE A O 1
ATOM 622 N N . SER A 1 81 ? 12.217 -13.809 -21.239 1.00 83.56 81 SER A N 1
ATOM 623 C CA . SER A 1 81 ? 13.006 -14.192 -22.423 1.00 83.56 81 SER A CA 1
ATOM 624 C C . SER A 1 81 ? 12.247 -13.993 -23.744 1.00 83.56 81 SER A C 1
ATOM 626 O O . SER A 1 81 ? 12.854 -13.915 -24.811 1.00 83.56 81 SER A O 1
ATOM 628 N N . THR A 1 82 ? 10.920 -13.850 -23.671 1.00 88.00 82 THR A N 1
ATOM 629 C CA . THR A 1 82 ? 10.039 -13.577 -24.814 1.00 88.00 82 THR A CA 1
ATOM 630 C C . THR A 1 82 ? 9.749 -12.094 -25.037 1.00 88.00 82 THR A C 1
ATOM 632 O O . THR A 1 82 ? 8.975 -11.752 -25.934 1.00 88.00 82 THR A O 1
ATOM 635 N N . ALA A 1 83 ? 10.339 -11.212 -24.229 1.00 89.62 83 ALA A N 1
ATOM 636 C CA . ALA A 1 83 ? 10.063 -9.789 -24.277 1.00 89.62 83 ALA A CA 1
ATOM 637 C C . ALA A 1 83 ? 10.594 -9.136 -25.563 1.00 89.62 83 ALA A C 1
ATOM 639 O O . ALA A 1 83 ? 11.728 -9.351 -25.999 1.00 89.62 83 ALA A O 1
ATOM 640 N N . SER A 1 84 ? 9.771 -8.268 -26.136 1.00 89.56 84 SER A N 1
ATOM 641 C CA . SER A 1 84 ? 10.075 -7.432 -27.292 1.00 89.56 84 SER A CA 1
ATOM 642 C C . SER A 1 84 ? 9.722 -5.989 -26.955 1.00 89.56 84 SER A C 1
ATOM 644 O O . SER A 1 84 ? 8.649 -5.736 -26.420 1.00 89.56 84 SER A O 1
ATOM 646 N N . HIS A 1 85 ? 10.639 -5.050 -27.202 1.00 88.38 85 HIS A N 1
ATOM 647 C CA . HIS A 1 85 ? 10.382 -3.633 -26.930 1.00 88.38 85 HIS A CA 1
ATOM 648 C C . HIS A 1 85 ? 9.196 -3.161 -27.773 1.00 88.38 85 HIS A C 1
ATOM 650 O O . HIS A 1 85 ? 9.228 -3.309 -28.997 1.00 88.38 85 HIS A O 1
ATOM 656 N N . ASP A 1 86 ? 8.213 -2.539 -27.133 1.00 90.62 86 ASP A N 1
ATOM 657 C CA . ASP A 1 86 ? 7.045 -1.967 -27.794 1.00 90.62 86 ASP A CA 1
ATOM 658 C C . ASP A 1 86 ? 7.187 -0.443 -27.877 1.00 90.62 86 ASP A C 1
ATOM 660 O O . ASP A 1 86 ? 7.521 0.113 -28.930 1.00 90.62 86 ASP A O 1
ATOM 664 N N . SER A 1 87 ? 7.089 0.234 -26.734 1.00 90.69 87 SER A N 1
ATOM 665 C CA . SER A 1 87 ? 7.009 1.689 -26.654 1.00 90.69 87 SER A CA 1
ATOM 666 C C . SER A 1 87 ? 7.881 2.263 -25.524 1.00 90.69 87 SER A C 1
ATOM 668 O O . SER A 1 87 ? 8.471 1.529 -24.729 1.00 90.69 87 SER A O 1
ATOM 670 N N . ARG A 1 88 ? 8.022 3.596 -25.471 1.00 90.12 88 ARG A N 1
ATOM 671 C CA . ARG A 1 88 ? 8.667 4.285 -24.343 1.00 90.12 88 ARG A CA 1
ATOM 672 C C . ARG A 1 88 ? 8.188 5.723 -24.191 1.00 90.12 88 ARG A C 1
ATOM 674 O O . ARG A 1 88 ? 7.796 6.357 -25.174 1.00 90.12 88 ARG A O 1
ATOM 681 N N . ILE A 1 89 ? 8.364 6.265 -22.989 1.00 90.94 89 ILE A N 1
ATOM 682 C CA . ILE A 1 89 ? 8.242 7.697 -22.699 1.00 90.94 89 ILE A CA 1
ATOM 683 C C . ILE A 1 89 ? 9.471 8.226 -21.956 1.00 90.94 89 ILE A C 1
ATOM 685 O O . ILE A 1 89 ? 10.004 7.565 -21.067 1.00 90.94 89 ILE A O 1
ATOM 689 N N . ASP A 1 90 ? 9.886 9.446 -22.295 1.00 90.69 90 ASP A N 1
ATOM 690 C CA . ASP A 1 90 ? 10.879 10.216 -21.542 1.00 90.69 90 ASP A CA 1
ATOM 691 C C . ASP A 1 90 ? 10.157 11.067 -20.495 1.00 90.69 90 ASP A C 1
ATOM 693 O O . ASP A 1 90 ? 9.319 11.914 -20.826 1.00 90.69 90 ASP A O 1
ATOM 697 N N . ILE A 1 91 ? 10.470 10.825 -19.223 1.00 92.25 91 ILE A N 1
ATOM 698 C CA . ILE A 1 91 ? 9.868 11.533 -18.094 1.00 92.25 91 ILE A CA 1
ATOM 699 C C . ILE A 1 91 ? 10.827 12.549 -17.467 1.00 92.25 91 ILE A C 1
ATOM 701 O O . ILE A 1 91 ? 10.419 13.234 -16.526 1.00 92.25 91 ILE A O 1
ATOM 705 N N . THR A 1 92 ? 12.041 12.738 -17.996 1.00 89.75 92 THR A N 1
ATOM 706 C CA . THR A 1 92 ? 13.085 13.625 -17.445 1.00 89.75 92 THR A CA 1
ATOM 707 C C . THR A 1 92 ? 12.552 15.025 -17.151 1.00 89.75 92 THR A C 1
ATOM 709 O O . THR A 1 92 ? 12.735 15.564 -16.059 1.00 89.75 92 THR A O 1
ATOM 712 N N . ALA A 1 93 ? 11.835 15.625 -18.107 1.00 90.25 93 ALA A N 1
ATOM 713 C CA . ALA A 1 93 ? 11.300 16.980 -17.967 1.00 90.25 93 ALA A CA 1
ATOM 714 C C . ALA A 1 93 ? 10.166 17.090 -16.928 1.00 90.25 93 ALA A C 1
ATOM 716 O O . ALA A 1 93 ? 9.871 18.188 -16.457 1.00 90.25 93 ALA A O 1
ATOM 717 N N . THR A 1 94 ? 9.528 15.969 -16.579 1.00 93.06 94 THR A N 1
ATOM 718 C CA . THR A 1 94 ? 8.366 15.916 -15.674 1.00 93.06 94 THR A CA 1
ATOM 719 C C . THR A 1 94 ? 8.729 15.473 -14.256 1.00 93.06 94 THR A C 1
ATOM 721 O O . THR A 1 94 ? 8.252 16.066 -13.290 1.00 93.06 94 THR A O 1
ATOM 724 N N . VAL A 1 95 ? 9.594 14.466 -14.127 1.00 93.62 95 VAL A N 1
ATOM 725 C CA . VAL A 1 95 ? 9.972 13.813 -12.862 1.00 93.62 95 VAL A CA 1
ATOM 726 C C . VAL A 1 95 ? 11.350 14.267 -12.373 1.00 93.62 95 VAL A C 1
ATOM 728 O O . VAL A 1 95 ? 11.675 14.118 -11.193 1.00 93.62 95 VAL A O 1
ATOM 731 N N . GLY A 1 96 ? 12.149 14.877 -13.252 1.00 90.94 96 GLY A N 1
ATOM 732 C CA . GLY A 1 96 ? 13.546 15.193 -12.992 1.00 90.94 96 GLY A CA 1
ATOM 733 C C . GLY A 1 96 ? 14.426 13.945 -12.980 1.00 90.94 96 GLY A C 1
ATOM 734 O O . GLY A 1 96 ? 13.976 12.831 -13.234 1.00 90.94 96 GLY A O 1
ATOM 735 N N . THR A 1 97 ? 15.694 14.140 -12.630 1.00 89.00 97 THR A N 1
ATOM 736 C CA . THR A 1 97 ? 16.680 13.057 -12.621 1.00 89.00 97 THR A CA 1
ATOM 737 C C . THR A 1 97 ? 16.505 12.132 -11.431 1.00 89.00 97 THR A C 1
ATOM 739 O O . THR A 1 97 ? 16.217 12.590 -10.319 1.00 89.00 97 THR A O 1
ATOM 742 N N . GLY A 1 98 ? 16.801 10.855 -11.621 1.00 89.44 98 GLY A N 1
ATOM 743 C CA . GLY A 1 98 ? 16.833 9.881 -10.535 1.00 89.44 98 GLY A CA 1
ATOM 744 C C . GLY A 1 98 ? 15.488 9.266 -10.132 1.00 89.44 98 GLY A C 1
ATOM 745 O O . GLY A 1 98 ? 15.335 8.952 -8.943 1.00 89.44 98 GLY A O 1
ATOM 746 N N . PRO A 1 99 ? 14.541 9.020 -11.060 1.00 93.12 99 PRO A N 1
ATOM 747 C CA . PRO A 1 99 ? 13.421 8.147 -10.769 1.00 93.12 99 PRO A CA 1
ATOM 748 C C . PRO A 1 99 ? 13.973 6.773 -10.341 1.00 93.12 99 PRO A C 1
ATOM 750 O O . PRO A 1 99 ? 15.116 6.408 -10.659 1.00 93.12 99 PRO A O 1
ATOM 753 N N . ASN A 1 100 ? 13.232 6.054 -9.501 1.00 92.69 100 ASN A N 1
ATOM 754 C CA . ASN A 1 100 ? 13.741 4.836 -8.872 1.00 92.69 100 ASN A CA 1
ATOM 755 C C . ASN A 1 100 ? 12.810 3.641 -8.995 1.00 92.69 100 ASN A C 1
ATOM 757 O O . ASN A 1 100 ? 13.288 2.556 -9.292 1.00 92.69 100 ASN A O 1
ATOM 761 N N . ASP A 1 101 ? 11.522 3.805 -8.734 1.00 95.62 101 ASP A N 1
ATOM 762 C CA . ASP A 1 101 ? 10.561 2.716 -8.869 1.00 95.62 101 ASP A CA 1
ATOM 763 C C . ASP A 1 101 ? 9.305 3.200 -9.588 1.00 95.62 101 ASP A C 1
ATOM 765 O O . ASP A 1 101 ? 9.001 4.398 -9.580 1.00 95.62 101 ASP A O 1
ATOM 769 N N . LEU A 1 102 ? 8.596 2.255 -10.203 1.00 96.81 102 LEU A N 1
ATOM 770 C CA . LEU A 1 102 ? 7.315 2.478 -10.853 1.00 96.81 102 LEU A CA 1
ATOM 771 C C . LEU A 1 102 ? 6.282 1.446 -10.376 1.00 96.81 102 LEU A C 1
ATOM 773 O O . LEU A 1 102 ? 6.611 0.277 -10.149 1.00 96.81 102 LEU A O 1
ATOM 777 N N . LYS A 1 103 ? 5.029 1.869 -10.214 1.00 98.25 103 LYS A N 1
ATOM 778 C CA . LYS A 1 103 ? 3.882 0.984 -9.948 1.00 98.25 103 LYS A CA 1
ATOM 779 C C . LYS A 1 103 ? 2.649 1.486 -10.678 1.00 98.25 103 LYS A C 1
ATOM 781 O O . LYS A 1 103 ? 2.542 2.679 -10.935 1.00 98.25 103 LYS A O 1
ATOM 786 N N . PHE A 1 104 ? 1.714 0.588 -10.958 1.00 98.69 104 PHE A N 1
ATOM 787 C CA . PHE A 1 104 ? 0.432 0.931 -11.564 1.00 98.69 104 PHE A CA 1
ATOM 788 C C . PHE A 1 104 ? -0.718 0.776 -10.567 1.00 98.69 104 PHE A C 1
ATOM 790 O O . PHE A 1 104 ? -0.600 0.039 -9.585 1.00 98.69 104 PHE A O 1
ATOM 797 N N . SER A 1 105 ? -1.831 1.465 -10.822 1.00 98.62 105 SER A N 1
ATOM 798 C CA . SER A 1 105 ? -3.120 1.082 -10.241 1.00 98.62 105 SER A CA 1
ATOM 799 C C . SER A 1 105 ? -3.577 -0.272 -10.784 1.00 98.62 105 SER A C 1
ATOM 801 O O . SER A 1 105 ? -3.118 -0.717 -11.835 1.00 98.62 105 SER A O 1
ATOM 803 N N . ALA A 1 106 ? -4.515 -0.919 -10.089 1.00 97.56 106 ALA A N 1
ATOM 804 C CA . ALA A 1 106 ? -5.022 -2.237 -10.479 1.00 97.56 106 ALA A CA 1
ATOM 805 C C . ALA A 1 106 ? -5.632 -2.278 -11.894 1.00 97.56 106 ALA A C 1
ATOM 807 O O . ALA A 1 106 ? -5.631 -3.323 -12.530 1.00 97.56 106 ALA A O 1
ATOM 808 N N . ASP A 1 107 ? -6.152 -1.165 -12.404 1.00 98.06 107 ASP A N 1
ATOM 809 C CA . ASP A 1 107 ? -6.692 -1.043 -13.764 1.00 98.06 107 ASP A CA 1
ATOM 810 C C . ASP A 1 107 ? -5.668 -0.512 -14.788 1.00 98.06 107 ASP A C 1
ATOM 812 O O . ASP A 1 107 ? -6.006 -0.325 -15.955 1.00 98.06 107 ASP A O 1
ATOM 816 N N . GLY A 1 108 ? -4.435 -0.229 -14.357 1.00 98.50 108 GLY A N 1
ATOM 817 C CA . GLY A 1 108 ? -3.373 0.327 -15.192 1.00 98.50 108 GLY A CA 1
ATOM 818 C C . GLY A 1 108 ? -3.546 1.799 -15.567 1.00 98.50 108 GLY A C 1
ATOM 819 O O . GLY A 1 108 ? -2.690 2.338 -16.264 1.00 98.50 108 GLY A O 1
ATOM 820 N N . THR A 1 109 ? -4.623 2.471 -15.143 1.00 98.62 109 THR A N 1
ATOM 821 C CA . THR A 1 109 ? -4.929 3.854 -15.563 1.00 98.62 109 THR A CA 1
ATOM 822 C C . THR A 1 109 ? -4.142 4.911 -14.793 1.00 98.62 109 THR A C 1
ATOM 824 O O . THR A 1 109 ? -4.139 6.084 -15.171 1.00 98.62 109 THR A O 1
ATOM 827 N N . LYS A 1 110 ? -3.441 4.525 -13.723 1.00 98.75 110 LYS A N 1
ATOM 828 C CA . LYS A 1 110 ? -2.468 5.365 -13.026 1.00 98.75 110 LYS A CA 1
ATOM 829 C C . LYS A 1 110 ? -1.106 4.702 -13.004 1.00 98.75 110 LYS A C 1
ATOM 831 O O . LYS A 1 110 ? -1.008 3.507 -12.750 1.00 98.75 110 LYS A O 1
ATOM 836 N N . MET A 1 111 ? -0.065 5.510 -13.172 1.00 98.81 111 MET A N 1
ATOM 837 C CA . MET A 1 111 ? 1.324 5.119 -12.951 1.00 98.81 111 MET A CA 1
ATOM 838 C C . MET A 1 111 ? 1.956 6.044 -11.909 1.00 98.81 111 MET A C 1
ATOM 840 O O . MET A 1 111 ? 1.873 7.267 -12.008 1.00 98.81 111 MET A O 1
ATOM 844 N N . PHE A 1 112 ? 2.589 5.449 -10.907 1.00 98.75 112 PHE A N 1
ATOM 845 C CA . PHE A 1 112 ? 3.224 6.116 -9.778 1.00 98.75 112 PHE A CA 1
ATOM 846 C C . PHE A 1 112 ? 4.729 5.968 -9.895 1.00 98.75 112 PHE A C 1
ATOM 848 O O . PHE A 1 112 ? 5.215 4.847 -10.030 1.00 98.75 112 PHE A O 1
ATOM 855 N N . ILE A 1 113 ? 5.458 7.077 -9.808 1.00 98.12 113 ILE A N 1
ATOM 856 C CA . ILE A 1 113 ? 6.918 7.082 -9.906 1.00 98.12 113 ILE A CA 1
ATOM 857 C C . ILE A 1 113 ? 7.513 7.736 -8.670 1.00 98.12 113 ILE A C 1
ATOM 859 O O . ILE A 1 113 ? 7.191 8.877 -8.327 1.00 98.12 113 ILE A O 1
ATOM 863 N N . THR A 1 114 ? 8.415 7.019 -8.007 1.00 97.00 114 THR A N 1
ATOM 864 C CA . THR A 1 114 ? 9.247 7.585 -6.944 1.00 97.00 114 THR A CA 1
ATOM 865 C C . THR A 1 114 ? 10.536 8.143 -7.521 1.00 97.00 114 THR A C 1
ATOM 867 O O . THR A 1 114 ? 11.068 7.644 -8.514 1.00 97.00 114 THR A O 1
ATOM 870 N N . ASN A 1 115 ? 11.079 9.172 -6.872 1.00 93.75 115 ASN A N 1
ATOM 871 C CA . ASN A 1 115 ? 12.357 9.754 -7.257 1.00 93.75 115 ASN A CA 1
ATOM 872 C C . ASN A 1 115 ? 13.306 9.824 -6.057 1.00 93.75 115 ASN A C 1
ATOM 874 O O . ASN A 1 115 ? 12.997 10.420 -5.024 1.00 93.75 115 ASN A O 1
ATOM 878 N N . ASN A 1 116 ? 14.509 9.276 -6.218 1.00 91.88 116 ASN A N 1
ATOM 879 C CA . ASN A 1 116 ? 15.495 9.168 -5.148 1.00 91.88 116 ASN A CA 1
ATOM 880 C C . ASN A 1 116 ? 16.234 10.476 -4.825 1.00 91.88 116 ASN A C 1
ATOM 882 O O . ASN A 1 116 ? 17.134 10.486 -3.974 1.00 91.88 116 ASN A O 1
ATOM 886 N N . THR A 1 117 ? 15.845 11.576 -5.462 1.00 92.62 117 THR A N 1
ATOM 887 C CA . THR A 1 117 ? 16.306 12.936 -5.175 1.00 92.62 117 THR A CA 1
ATOM 888 C C . THR A 1 117 ? 15.275 13.757 -4.394 1.00 92.62 117 THR A C 1
ATOM 890 O O . THR A 1 117 ? 15.636 14.796 -3.837 1.00 92.62 117 THR A O 1
ATOM 893 N N . THR A 1 118 ? 14.033 13.273 -4.247 1.00 93.75 118 THR A N 1
ATOM 894 C CA . THR A 1 118 ? 12.931 14.022 -3.615 1.00 93.75 118 THR A CA 1
ATOM 895 C C . THR A 1 118 ? 12.098 13.167 -2.649 1.00 93.75 118 THR A C 1
ATOM 897 O O . THR A 1 118 ? 12.218 11.946 -2.605 1.00 93.75 118 THR A O 1
ATOM 900 N N . THR A 1 119 ? 11.253 13.826 -1.856 1.00 93.94 119 THR A N 1
ATOM 901 C CA . THR A 1 119 ? 10.181 13.238 -1.024 1.00 93.94 119 THR A CA 1
ATOM 902 C C . THR A 1 119 ? 8.850 13.160 -1.775 1.00 93.94 119 THR A C 1
ATOM 904 O O . THR A 1 119 ? 7.795 13.033 -1.155 1.00 93.94 119 THR A O 1
ATOM 907 N N . LYS A 1 120 ? 8.879 13.316 -3.102 1.00 96.44 120 LYS A N 1
ATOM 908 C CA . LYS A 1 120 ? 7.684 13.422 -3.931 1.00 96.44 120 LYS A CA 1
ATOM 909 C C . LYS A 1 120 ? 7.411 12.118 -4.663 1.00 96.44 120 LYS A C 1
ATOM 911 O O . LYS A 1 120 ? 8.347 11.409 -5.043 1.00 96.44 120 LYS A O 1
ATOM 916 N N . ILE A 1 121 ? 6.131 11.839 -4.878 1.00 98.25 121 ILE A N 1
ATOM 917 C CA . ILE A 1 121 ? 5.665 10.778 -5.772 1.00 98.25 121 ILE A CA 1
ATOM 918 C C . ILE A 1 121 ? 4.905 11.440 -6.917 1.00 98.25 121 ILE A C 1
ATOM 920 O O . ILE A 1 121 ? 4.033 12.282 -6.697 1.00 98.25 121 ILE A O 1
ATOM 924 N N . PHE A 1 122 ? 5.275 11.079 -8.140 1.00 98.50 122 PHE A N 1
ATOM 925 C CA . PHE A 1 122 ? 4.699 11.614 -9.366 1.00 98.50 122 PHE A CA 1
ATOM 926 C C . PHE A 1 122 ? 3.608 10.667 -9.849 1.00 98.50 122 PHE A C 1
ATOM 928 O O . PHE A 1 122 ? 3.845 9.464 -9.965 1.00 98.50 122 PHE A O 1
ATOM 935 N N . VAL A 1 123 ? 2.421 11.205 -10.114 1.00 98.75 123 VAL A N 1
ATOM 936 C CA . VAL A 1 123 ? 1.237 10.438 -10.503 1.00 98.75 123 VAL A CA 1
ATOM 937 C C . VAL A 1 123 ? 0.878 10.783 -11.936 1.00 98.75 123 VAL A C 1
ATOM 939 O O . VAL A 1 123 ? 0.504 11.917 -12.240 1.00 98.75 123 VAL A O 1
ATOM 942 N N . PHE A 1 124 ? 0.962 9.799 -12.818 1.00 98.75 124 PHE A N 1
ATOM 943 C CA . PHE A 1 124 ? 0.524 9.890 -14.201 1.00 98.75 124 PHE A CA 1
ATOM 944 C C . PHE A 1 124 ? -0.850 9.246 -14.346 1.00 98.75 124 PHE A C 1
ATOM 946 O O . PHE A 1 124 ? -1.117 8.224 -13.718 1.00 98.75 124 PHE A O 1
ATOM 953 N N . THR A 1 125 ? -1.697 9.819 -15.196 1.00 98.69 125 THR A N 1
ATOM 954 C CA . THR A 1 125 ? -2.894 9.149 -15.715 1.00 98.69 125 THR A CA 1
ATOM 955 C C . THR A 1 125 ? -2.577 8.616 -17.103 1.00 98.69 125 THR A C 1
ATOM 957 O O . THR A 1 125 ? -2.034 9.354 -17.928 1.00 98.69 125 THR A O 1
ATOM 960 N N . LEU A 1 126 ? -2.931 7.361 -17.350 1.00 98.62 126 LEU A N 1
ATOM 961 C CA . LEU A 1 126 ? -2.909 6.700 -18.645 1.00 98.62 126 LEU A CA 1
ATOM 962 C C . LEU A 1 126 ? -4.358 6.593 -19.123 1.00 98.62 126 LEU A C 1
ATOM 964 O O . LEU A 1 126 ? -5.222 6.082 -18.406 1.00 98.62 126 LEU A O 1
ATOM 968 N N . THR A 1 127 ? -4.655 7.123 -20.310 1.00 98.38 127 THR A N 1
ATOM 969 C CA . THR A 1 127 ? -6.028 7.082 -20.848 1.00 98.38 127 THR A CA 1
ATOM 970 C C . THR A 1 127 ? -6.404 5.696 -21.361 1.00 98.38 127 THR A C 1
ATOM 972 O O . THR A 1 127 ? -7.591 5.376 -21.442 1.00 98.38 127 THR A O 1
ATOM 975 N N . ILE A 1 128 ? -5.400 4.872 -21.659 1.00 98.12 128 ILE A N 1
ATOM 976 C CA . ILE A 1 128 ? -5.514 3.443 -21.923 1.00 98.12 128 ILE A CA 1
ATOM 977 C C . ILE A 1 128 ? -4.656 2.752 -20.864 1.00 98.12 128 ILE A C 1
ATOM 979 O O . ILE A 1 128 ? -3.475 3.055 -20.745 1.00 98.12 128 ILE A O 1
ATOM 983 N N . GLY A 1 129 ? -5.255 1.880 -20.050 1.00 98.31 129 GLY A N 1
ATOM 984 C CA . GLY A 1 129 ? -4.534 1.224 -18.958 1.00 98.31 129 GLY A CA 1
ATOM 985 C C . GLY A 1 129 ? -3.289 0.497 -19.466 1.00 98.31 129 GLY A C 1
ATOM 986 O O . GLY A 1 129 ? -3.363 -0.164 -20.497 1.00 98.31 129 GLY A O 1
ATOM 987 N N . PHE A 1 130 ? -2.177 0.645 -18.742 1.00 98.25 130 PHE A N 1
ATOM 988 C CA . PHE A 1 130 ? -0.857 0.071 -19.047 1.00 98.25 130 PHE A CA 1
ATOM 989 C C . PHE A 1 130 ? -0.144 0.598 -20.311 1.00 98.25 130 PHE A C 1
ATOM 991 O O . PHE A 1 130 ? 1.069 0.465 -20.393 1.00 98.25 130 PHE A O 1
ATOM 998 N N . ASP A 1 131 ? -0.818 1.334 -21.198 1.00 97.94 131 ASP A N 1
ATOM 999 C CA . ASP A 1 131 ? -0.192 1.986 -22.357 1.00 97.94 131 ASP A CA 1
ATOM 1000 C C . ASP A 1 131 ? 0.561 3.268 -21.941 1.00 97.94 131 ASP A C 1
ATOM 1002 O O . ASP A 1 131 ? -0.039 4.330 -21.686 1.00 97.94 131 ASP A O 1
ATOM 1006 N N . VAL A 1 132 ? 1.897 3.196 -21.902 1.00 96.25 132 VAL A N 1
ATOM 1007 C CA . VAL A 1 132 ? 2.733 4.306 -21.413 1.00 96.25 132 VAL A CA 1
ATOM 1008 C C . VAL A 1 132 ? 2.739 5.516 -22.341 1.00 96.25 132 VAL A C 1
ATOM 1010 O O . VAL A 1 132 ? 2.943 6.626 -21.848 1.00 96.25 132 VAL A O 1
ATOM 1013 N N . ILE A 1 133 ? 2.470 5.379 -23.646 1.00 96.88 133 ILE A N 1
ATOM 1014 C CA . ILE A 1 133 ? 2.457 6.546 -24.551 1.00 96.88 133 ILE A CA 1
ATOM 1015 C C . ILE A 1 133 ? 1.228 7.433 -24.334 1.00 96.88 133 ILE A C 1
ATOM 1017 O O . ILE A 1 133 ? 1.217 8.593 -24.757 1.00 96.88 133 ILE A O 1
ATOM 1021 N N . THR A 1 134 ? 0.212 6.924 -23.635 1.00 97.88 134 THR A N 1
ATOM 1022 C CA . THR A 1 134 ? -0.946 7.713 -23.194 1.00 97.88 134 THR A CA 1
ATOM 1023 C C . THR A 1 134 ? -0.750 8.401 -21.843 1.00 97.88 134 THR A C 1
ATOM 1025 O O . THR A 1 134 ? -1.635 9.140 -21.396 1.00 97.88 134 THR A O 1
ATOM 1028 N N . ALA A 1 135 ? 0.392 8.182 -21.184 1.00 98.19 135 ALA A N 1
ATOM 1029 C CA . ALA A 1 135 ? 0.664 8.718 -19.861 1.00 98.19 135 ALA A CA 1
ATOM 1030 C C . ALA A 1 135 ? 0.804 10.249 -19.872 1.00 98.19 135 ALA A C 1
ATOM 1032 O O . ALA A 1 135 ? 1.515 10.844 -20.683 1.00 98.19 135 ALA A O 1
ATOM 1033 N N . SER A 1 136 ? 0.176 10.900 -18.896 1.00 97.81 136 SER A N 1
ATOM 1034 C CA . SER A 1 136 ? 0.319 12.335 -18.641 1.00 97.81 136 SER A CA 1
ATOM 1035 C C . SER A 1 136 ? 0.389 12.618 -17.142 1.00 97.81 136 SER A C 1
ATOM 1037 O O . SER A 1 136 ? -0.413 12.096 -16.363 1.00 97.81 136 SER A O 1
ATOM 1039 N N . LEU A 1 137 ? 1.356 13.440 -16.717 1.00 98.19 137 LEU A N 1
ATOM 1040 C CA . LEU A 1 137 ? 1.502 13.815 -15.309 1.00 98.19 137 LEU A CA 1
ATOM 1041 C C . LEU A 1 137 ? 0.234 14.542 -14.842 1.00 98.19 137 LEU A C 1
ATOM 1043 O O . LEU A 1 137 ? -0.142 15.575 -15.391 1.00 98.19 137 LEU A O 1
ATOM 1047 N N . THR A 1 138 ? -0.417 13.990 -13.825 1.00 98.00 138 THR A N 1
ATOM 1048 C CA . THR A 1 138 ? -1.685 14.483 -13.276 1.00 98.00 138 THR A CA 1
ATOM 1049 C C . THR A 1 138 ? -1.481 15.188 -11.944 1.00 98.00 138 THR A C 1
ATOM 1051 O O . THR A 1 138 ? -2.077 16.239 -11.715 1.00 98.00 138 THR A O 1
ATOM 1054 N N . SER A 1 139 ? -0.628 14.647 -11.074 1.00 98.00 139 SER A N 1
ATOM 1055 C CA . SER A 1 139 ? -0.284 15.295 -9.810 1.00 98.00 139 SER A CA 1
ATOM 1056 C C . SER A 1 139 ? 1.106 14.900 -9.314 1.00 98.00 139 SER A C 1
ATOM 1058 O O . SER A 1 139 ? 1.714 13.938 -9.789 1.00 98.00 139 SER A O 1
ATOM 1060 N N . THR A 1 140 ? 1.617 15.681 -8.364 1.00 98.38 140 THR A N 1
ATOM 1061 C CA . THR A 1 140 ? 2.887 15.431 -7.683 1.00 98.38 140 THR A CA 1
ATOM 1062 C C . THR A 1 140 ? 2.660 15.654 -6.199 1.00 98.38 140 THR A C 1
ATOM 1064 O O . THR A 1 140 ? 2.540 16.800 -5.762 1.00 98.38 140 THR A O 1
ATOM 1067 N N . GLU A 1 141 ? 2.638 14.574 -5.426 1.00 98.12 141 GLU A N 1
ATOM 1068 C CA . GLU A 1 141 ? 2.368 14.641 -3.991 1.00 98.12 141 GLU A CA 1
ATOM 1069 C C . GLU A 1 141 ? 3.672 14.717 -3.202 1.00 98.12 141 GLU A C 1
ATOM 1071 O O . GLU A 1 141 ? 4.592 13.932 -3.439 1.00 98.12 141 GLU A O 1
ATOM 1076 N N . ASP A 1 142 ? 3.763 15.668 -2.270 1.00 96.75 142 ASP A N 1
ATOM 1077 C CA . ASP A 1 142 ? 4.943 15.873 -1.428 1.00 96.75 142 ASP A CA 1
ATOM 1078 C C . ASP A 1 142 ? 4.716 15.349 -0.012 1.00 96.75 142 ASP A C 1
ATOM 1080 O O . ASP A 1 142 ? 3.873 15.846 0.735 1.00 96.75 142 ASP A O 1
ATOM 1084 N N . PHE A 1 143 ? 5.525 14.371 0.381 1.00 96.19 143 PHE A N 1
ATOM 1085 C CA . PHE A 1 143 ? 5.440 13.731 1.687 1.00 96.19 143 PHE A CA 1
ATOM 1086 C C . PHE A 1 143 ? 6.463 14.281 2.688 1.00 96.19 143 PHE A C 1
ATOM 1088 O O . PHE A 1 143 ? 6.645 13.694 3.758 1.00 96.19 143 PHE A O 1
ATOM 1095 N N . SER A 1 144 ? 7.122 15.410 2.396 1.00 94.75 144 SER A N 1
ATOM 1096 C CA . SER A 1 144 ? 8.145 16.002 3.274 1.00 94.75 144 SER A CA 1
ATOM 1097 C C . SER A 1 144 ? 7.643 16.345 4.682 1.00 94.75 144 SER A C 1
ATOM 1099 O O . SER A 1 144 ? 8.445 16.453 5.607 1.00 94.75 144 SER A O 1
ATOM 1101 N N . ALA A 1 145 ? 6.329 16.529 4.856 1.00 93.88 145 ALA A N 1
ATOM 1102 C CA . ALA A 1 145 ? 5.705 16.754 6.161 1.00 93.88 145 ALA A CA 1
ATOM 1103 C C . ALA A 1 145 ? 5.754 15.515 7.076 1.00 93.88 145 ALA A C 1
ATOM 1105 O O . ALA A 1 145 ? 5.709 15.653 8.297 1.00 93.88 145 ALA A O 1
ATOM 1106 N N . TYR A 1 146 ? 5.864 14.320 6.491 1.00 92.19 146 TYR A N 1
ATOM 1107 C CA . TYR A 1 146 ? 5.836 13.037 7.195 1.00 92.19 146 TYR A CA 1
ATOM 1108 C C . TYR A 1 146 ? 7.201 12.347 7.179 1.00 92.19 146 TYR A C 1
ATOM 1110 O O . TYR A 1 146 ? 7.620 11.760 8.176 1.00 92.19 146 TYR A O 1
ATOM 1118 N N . VAL A 1 147 ? 7.917 12.438 6.054 1.00 90.62 147 VAL A N 1
ATOM 1119 C CA . VAL A 1 147 ? 9.180 11.732 5.832 1.00 90.62 147 VAL A CA 1
ATOM 1120 C C . VAL A 1 147 ? 10.263 12.709 5.389 1.00 90.62 147 VAL A C 1
ATOM 1122 O O . VAL A 1 147 ? 10.202 13.298 4.316 1.00 90.62 147 VAL A O 1
ATOM 1125 N N . ASN A 1 148 ? 11.319 12.833 6.194 1.00 86.94 148 ASN A N 1
ATOM 1126 C CA . ASN A 1 148 ? 12.482 13.671 5.879 1.00 86.94 148 ASN A CA 1
ATOM 1127 C C . ASN A 1 148 ? 13.585 12.884 5.140 1.00 86.94 148 ASN A C 1
ATOM 1129 O O . ASN A 1 148 ? 14.760 12.909 5.517 1.00 86.94 148 ASN A O 1
ATOM 1133 N N . ALA A 1 149 ? 13.203 12.094 4.139 1.00 89.31 149 ALA A N 1
ATOM 1134 C CA . ALA A 1 149 ? 14.118 11.247 3.384 1.00 89.31 149 ALA A CA 1
ATOM 1135 C C . ALA A 1 149 ? 13.551 10.909 2.001 1.00 89.31 149 ALA A C 1
ATOM 1137 O O . ALA A 1 149 ? 12.344 10.850 1.811 1.00 89.31 149 ALA A O 1
ATOM 1138 N N . LYS A 1 150 ? 14.447 10.718 1.029 1.00 93.31 150 LYS A N 1
ATOM 1139 C CA . LYS A 1 150 ? 14.078 10.536 -0.379 1.00 93.31 150 LYS A CA 1
ATOM 1140 C C . LYS A 1 150 ? 13.549 9.129 -0.604 1.00 93.31 150 LYS A C 1
ATOM 1142 O O . LYS A 1 150 ? 13.986 8.212 0.094 1.00 93.31 150 LYS A O 1
ATOM 1147 N N . PHE A 1 151 ? 12.685 8.958 -1.595 1.00 94.69 151 PHE A N 1
ATOM 1148 C CA . PHE A 1 151 ? 12.016 7.682 -1.827 1.00 94.69 151 PHE A CA 1
ATOM 1149 C C . PHE A 1 151 ? 12.704 6.791 -2.857 1.00 94.69 151 PHE A C 1
ATOM 1151 O O . PHE A 1 151 ? 13.361 7.261 -3.784 1.00 94.69 151 PHE A O 1
ATOM 1158 N N . ARG A 1 152 ? 12.555 5.481 -2.664 1.00 95.00 152 ARG A N 1
ATOM 1159 C CA . ARG A 1 152 ? 12.943 4.435 -3.614 1.00 95.00 152 ARG A CA 1
ATOM 1160 C C . ARG A 1 152 ? 11.756 3.498 -3.836 1.00 95.00 152 ARG A C 1
ATOM 1162 O O . ARG A 1 152 ? 10.748 3.971 -4.341 1.00 95.00 152 ARG A O 1
ATOM 1169 N N . GLY A 1 153 ? 11.849 2.222 -3.472 1.00 96.12 153 GLY A N 1
ATOM 1170 C CA . GLY A 1 153 ? 10.787 1.241 -3.681 1.00 96.12 153 GLY A CA 1
ATOM 1171 C C . GLY A 1 153 ? 9.432 1.697 -3.146 1.00 96.12 153 GLY A C 1
ATOM 1172 O O . GLY A 1 153 ? 9.351 2.290 -2.066 1.00 96.12 153 GLY A O 1
ATOM 1173 N N . LEU A 1 154 ? 8.389 1.402 -3.914 1.00 97.56 154 LEU A N 1
ATOM 1174 C CA . LEU A 1 154 ? 6.994 1.708 -3.628 1.00 97.56 154 LEU A CA 1
ATOM 1175 C C . LEU A 1 154 ? 6.150 0.459 -3.863 1.00 97.56 154 LEU A C 1
ATOM 1177 O O . LEU A 1 154 ? 6.352 -0.267 -4.836 1.00 97.56 154 LEU A O 1
ATOM 1181 N N . VAL A 1 155 ? 5.153 0.241 -3.016 1.00 98.31 155 VAL A N 1
ATOM 1182 C CA . VAL A 1 155 ? 4.152 -0.801 -3.233 1.00 98.31 155 VAL A CA 1
ATOM 1183 C C . VAL A 1 155 ? 2.806 -0.381 -2.662 1.00 98.31 155 VAL A C 1
ATOM 1185 O O . VAL A 1 155 ? 2.737 0.347 -1.671 1.00 98.31 155 VAL A O 1
ATOM 1188 N N . PHE A 1 156 ? 1.741 -0.855 -3.298 1.00 98.56 156 PHE A N 1
ATOM 1189 C CA . PHE A 1 156 ? 0.377 -0.741 -2.804 1.00 98.56 156 PHE A CA 1
ATOM 1190 C C . PHE A 1 156 ? -0.136 -2.113 -2.378 1.00 98.56 156 PHE A C 1
ATOM 1192 O O . PHE A 1 156 ? 0.301 -3.138 -2.907 1.00 98.56 156 PHE A O 1
ATOM 1199 N N . ASN A 1 157 ? -1.092 -2.140 -1.456 1.00 97.94 157 ASN A N 1
ATOM 1200 C CA . ASN A 1 157 ? -1.947 -3.315 -1.320 1.00 97.94 157 ASN A CA 1
ATOM 1201 C C . ASN A 1 157 ? -2.909 -3.417 -2.535 1.00 97.94 157 ASN A C 1
ATOM 1203 O O . ASN A 1 157 ? -3.055 -2.445 -3.280 1.00 97.94 157 ASN A O 1
ATOM 1207 N N . PRO A 1 158 ? -3.587 -4.560 -2.757 1.00 97.19 158 PRO A N 1
ATOM 1208 C CA . PRO A 1 158 ? -4.340 -4.804 -3.994 1.00 97.19 158 PRO A CA 1
ATOM 1209 C C . PRO A 1 158 ? -5.443 -3.785 -4.322 1.00 97.19 158 PRO A C 1
ATOM 1211 O O . PRO A 1 158 ? -5.662 -3.480 -5.490 1.00 97.19 158 PRO A O 1
ATOM 1214 N N . ASP A 1 159 ? -6.130 -3.245 -3.311 1.00 97.56 159 ASP A N 1
ATOM 1215 C CA . ASP A 1 159 ? -7.176 -2.226 -3.499 1.00 97.56 159 ASP A CA 1
ATOM 1216 C C . ASP A 1 159 ? -6.634 -0.782 -3.519 1.00 97.56 159 ASP A C 1
ATOM 1218 O O . ASP A 1 159 ? -7.394 0.168 -3.711 1.00 97.56 159 ASP A O 1
ATOM 1222 N N . GLY A 1 160 ? -5.324 -0.604 -3.323 1.00 98.31 160 GLY A N 1
ATOM 1223 C CA . GLY A 1 160 ? -4.652 0.689 -3.327 1.00 98.31 160 GLY A CA 1
ATOM 1224 C C . GLY A 1 160 ? -4.917 1.562 -2.103 1.00 98.31 160 GLY A C 1
ATOM 1225 O O . GLY A 1 160 ? -4.515 2.723 -2.114 1.00 98.31 160 GLY A O 1
ATOM 1226 N N . THR A 1 161 ? -5.600 1.069 -1.067 1.00 98.06 161 THR A N 1
ATOM 1227 C CA . THR A 1 161 ? -5.903 1.837 0.157 1.00 98.06 161 THR A CA 1
ATOM 1228 C C . THR A 1 161 ? -4.728 1.924 1.132 1.00 98.06 161 THR A C 1
ATOM 1230 O O . THR A 1 161 ? -4.778 2.679 2.105 1.00 98.06 161 THR A O 1
ATOM 1233 N N . LYS A 1 162 ? -3.645 1.187 0.882 1.00 98.19 162 LYS A N 1
ATOM 1234 C CA . LYS A 1 162 ? -2.378 1.273 1.606 1.00 98.19 162 LYS A CA 1
ATOM 1235 C C . LYS A 1 162 ? -1.230 1.430 0.631 1.00 98.19 162 LYS A C 1
ATOM 1237 O O . LYS A 1 162 ? -1.167 0.746 -0.387 1.00 98.19 162 LYS A O 1
ATOM 1242 N N . MET A 1 163 ? -0.294 2.291 0.995 1.00 98.56 163 MET A N 1
ATOM 1243 C CA . MET A 1 163 ? 0.933 2.543 0.260 1.00 98.56 163 MET A CA 1
ATOM 1244 C C . MET A 1 163 ? 2.111 2.422 1.218 1.00 98.56 163 MET A C 1
ATOM 1246 O O . MET A 1 163 ? 2.134 3.075 2.261 1.00 98.56 163 MET A O 1
ATOM 1250 N N . LEU A 1 164 ? 3.104 1.617 0.854 1.00 98.50 164 LEU A N 1
ATOM 1251 C CA . LEU A 1 164 ? 4.364 1.529 1.576 1.00 98.50 164 LEU A CA 1
ATOM 1252 C C . LEU A 1 164 ? 5.497 2.015 0.683 1.00 98.50 164 LEU A C 1
ATOM 1254 O O . LEU A 1 164 ? 5.613 1.604 -0.472 1.00 98.50 164 LEU A O 1
ATOM 1258 N N . VAL A 1 165 ? 6.340 2.888 1.230 1.00 97.88 165 VAL A N 1
ATOM 1259 C CA . VAL A 1 165 ? 7.474 3.474 0.513 1.00 97.88 165 VAL A CA 1
ATOM 1260 C C . VAL A 1 165 ? 8.756 3.381 1.333 1.00 97.88 165 VAL A C 1
ATOM 1262 O O . VAL A 1 165 ? 8.797 3.720 2.522 1.00 97.88 165 VAL A O 1
ATOM 1265 N N . ILE A 1 166 ? 9.828 2.933 0.685 1.00 97.00 166 ILE A N 1
ATOM 1266 C CA . ILE A 1 166 ? 11.167 2.904 1.268 1.00 97.00 166 ILE A CA 1
ATOM 1267 C C . ILE A 1 166 ? 11.773 4.303 1.197 1.00 97.00 166 ILE A C 1
ATOM 1269 O O . ILE A 1 166 ? 11.879 4.901 0.122 1.00 97.00 166 ILE A O 1
ATOM 1273 N N . SER A 1 167 ? 12.259 4.795 2.332 1.00 94.94 167 SER A N 1
ATOM 1274 C CA . SER A 1 167 ? 13.120 5.970 2.399 1.00 94.94 167 SER A CA 1
ATOM 1275 C C . SER A 1 167 ? 14.605 5.595 2.412 1.00 94.94 167 SER A C 1
ATOM 1277 O O . SER A 1 167 ? 15.001 4.600 3.015 1.00 94.94 167 SER A O 1
ATOM 1279 N N . LYS A 1 168 ? 15.451 6.411 1.770 1.00 90.62 168 LYS A N 1
ATOM 1280 C CA . LYS A 1 168 ? 16.914 6.224 1.718 1.00 90.62 168 LYS A CA 1
ATOM 1281 C C . LYS A 1 168 ? 17.691 7.293 2.496 1.00 90.62 168 LYS A C 1
ATOM 1283 O O . LYS A 1 168 ? 17.168 8.349 2.851 1.00 90.62 168 LYS A O 1
ATOM 1288 N N . GLY A 1 169 ? 19.002 7.088 2.640 1.00 86.81 169 GLY A N 1
ATOM 1289 C CA . GLY A 1 169 ? 19.931 8.073 3.206 1.00 86.81 169 GLY A CA 1
ATOM 1290 C C . GLY A 1 169 ? 20.243 7.797 4.673 1.00 86.81 169 GLY A C 1
ATOM 1291 O O . GLY A 1 169 ? 20.619 6.686 5.019 1.00 86.81 169 GLY A O 1
ATOM 1292 N N . SER A 1 170 ? 20.136 8.787 5.557 1.00 83.19 170 SER A N 1
ATOM 1293 C CA . SER A 1 170 ? 20.358 8.582 6.999 1.00 83.19 170 SER A CA 1
ATOM 1294 C C . SER A 1 170 ? 19.171 7.928 7.714 1.00 83.19 170 SER A C 1
ATOM 1296 O O . SER A 1 170 ? 19.330 7.484 8.842 1.00 83.19 170 SER A O 1
ATOM 1298 N N . ASN A 1 171 ? 18.008 7.855 7.064 1.00 79.81 171 ASN A N 1
ATOM 1299 C CA . ASN A 1 171 ? 16.746 7.427 7.659 1.00 79.81 171 ASN A CA 1
ATOM 1300 C C . ASN A 1 171 ? 16.127 6.303 6.806 1.00 79.81 171 ASN A C 1
ATOM 1302 O O . ASN A 1 171 ? 15.231 6.564 5.998 1.00 79.81 171 ASN A O 1
ATOM 1306 N N . LYS A 1 172 ? 16.679 5.081 6.902 1.00 92.94 172 LYS A N 1
ATOM 1307 C CA . LYS A 1 172 ? 16.240 3.934 6.090 1.00 92.94 172 LYS A CA 1
ATOM 1308 C C . LYS A 1 172 ? 15.039 3.289 6.750 1.00 92.94 172 LYS A C 1
ATOM 1310 O O . LYS A 1 172 ? 15.168 2.598 7.757 1.00 92.94 172 LYS A O 1
ATOM 1315 N N . LYS A 1 173 ? 13.865 3.564 6.203 1.00 96.25 173 LYS A N 1
ATOM 1316 C CA . LYS A 1 173 ? 12.604 3.129 6.786 1.00 96.25 173 LYS A CA 1
ATOM 1317 C C . LYS A 1 173 ? 11.664 2.658 5.705 1.00 96.25 173 LYS A C 1
ATOM 1319 O O . LYS A 1 173 ? 11.680 3.189 4.597 1.00 96.25 173 LYS A O 1
ATOM 1324 N N . VAL A 1 174 ? 10.807 1.721 6.066 1.00 97.81 174 VAL A N 1
ATOM 1325 C CA . VAL A 1 174 ? 9.551 1.509 5.354 1.00 97.81 174 VAL A CA 1
ATOM 1326 C C . VAL A 1 174 ? 8.526 2.428 5.999 1.00 97.81 174 VAL A C 1
ATOM 1328 O O . VAL A 1 174 ? 8.363 2.397 7.216 1.00 97.81 174 VAL A O 1
ATOM 1331 N N . ASN A 1 175 ? 7.885 3.277 5.205 1.00 97.75 175 ASN A N 1
ATOM 1332 C CA . ASN A 1 175 ? 6.889 4.241 5.664 1.00 97.75 175 ASN A CA 1
ATOM 1333 C C . ASN A 1 175 ? 5.532 3.821 5.106 1.00 97.75 175 ASN A C 1
ATOM 1335 O O . ASN A 1 175 ? 5.407 3.658 3.893 1.00 97.75 175 ASN A O 1
ATOM 1339 N N . GLU A 1 176 ? 4.546 3.646 5.977 1.00 98.19 176 GLU A N 1
ATOM 1340 C CA . GLU A 1 176 ? 3.185 3.259 5.615 1.00 98.19 176 GLU A CA 1
ATOM 1341 C C . GLU A 1 176 ? 2.266 4.480 5.600 1.00 98.19 176 GLU A C 1
ATOM 1343 O O . GLU A 1 176 ? 2.253 5.294 6.530 1.00 98.19 176 GLU A O 1
ATOM 1348 N N . PHE A 1 177 ? 1.457 4.562 4.551 1.00 98.19 177 PHE A N 1
ATOM 1349 C CA . PHE A 1 177 ? 0.394 5.534 4.378 1.00 98.19 177 PHE A CA 1
ATOM 1350 C C . PHE A 1 177 ? -0.923 4.813 4.093 1.00 98.19 177 PHE A C 1
ATOM 1352 O O . PHE A 1 177 ? -0.960 3.840 3.338 1.00 98.19 177 PHE A O 1
ATOM 1359 N N . ARG A 1 178 ? -2.013 5.329 4.660 1.00 97.06 178 ARG A N 1
ATOM 1360 C CA . ARG A 1 178 ? -3.388 4.948 4.332 1.00 97.06 178 ARG A CA 1
ATOM 1361 C C . ARG A 1 178 ? -3.942 5.935 3.317 1.00 97.06 178 ARG A C 1
ATOM 1363 O O . ARG A 1 178 ? -3.739 7.132 3.461 1.00 97.06 178 ARG A O 1
ATOM 1370 N N . LEU A 1 179 ? -4.671 5.444 2.329 1.00 98.19 179 LEU A N 1
ATOM 1371 C CA . LEU A 1 179 ? -5.383 6.235 1.337 1.00 98.19 179 LEU A CA 1
ATOM 1372 C C . LEU A 1 179 ? -6.874 5.986 1.549 1.00 98.19 179 LEU A C 1
ATOM 1374 O O . LEU A 1 179 ? -7.325 4.839 1.531 1.00 98.19 179 LEU A O 1
ATOM 1378 N N . SER A 1 180 ? -7.648 7.045 1.797 1.00 96.50 180 SER A N 1
ATOM 1379 C CA . SER A 1 180 ? -9.098 6.892 1.987 1.00 96.50 180 SER A CA 1
ATOM 1380 C C . SER A 1 180 ? -9.818 6.553 0.680 1.00 96.50 180 SER A C 1
ATOM 1382 O O . SER A 1 180 ? -10.902 5.975 0.716 1.00 96.50 180 SER A O 1
ATOM 1384 N N . THR A 1 181 ? -9.201 6.870 -0.460 1.00 97.69 181 THR A N 1
ATOM 1385 C CA . THR A 1 181 ? -9.607 6.421 -1.794 1.00 97.69 181 THR A CA 1
ATOM 1386 C C . THR A 1 181 ? -8.441 5.677 -2.437 1.00 97.69 181 THR A C 1
ATOM 1388 O O . THR A 1 181 ? -7.342 6.219 -2.544 1.00 97.69 181 THR A O 1
ATOM 1391 N N . GLY A 1 182 ? -8.667 4.424 -2.844 1.00 98.56 182 GLY A N 1
ATOM 1392 C CA . GLY A 1 182 ? -7.616 3.567 -3.393 1.00 98.56 182 GLY A CA 1
ATOM 1393 C C . GLY A 1 182 ? -6.887 4.217 -4.570 1.00 98.56 182 GLY A C 1
ATOM 1394 O O . GLY A 1 182 ? -7.524 4.778 -5.462 1.00 98.56 182 GLY A O 1
ATOM 1395 N N . PHE A 1 183 ? -5.552 4.158 -4.559 1.00 98.56 183 PHE A N 1
ATOM 1396 C CA . PHE A 1 183 ? -4.676 4.743 -5.587 1.00 98.56 183 PHE A CA 1
ATOM 1397 C C . PHE A 1 183 ? -4.784 6.277 -5.762 1.00 98.56 183 PHE A C 1
ATOM 1399 O O . PHE A 1 183 ? -4.212 6.831 -6.704 1.00 98.56 183 PHE A O 1
ATOM 1406 N N . ASP A 1 184 ? -5.469 6.992 -4.863 1.00 98.44 184 ASP A N 1
ATOM 1407 C CA . ASP A 1 184 ? -5.497 8.457 -4.828 1.00 98.44 184 ASP A CA 1
ATOM 1408 C C . ASP A 1 184 ? -4.580 8.995 -3.722 1.00 98.44 184 ASP A C 1
ATOM 1410 O O . ASP A 1 184 ? -4.951 9.071 -2.544 1.00 98.44 184 ASP A O 1
ATOM 1414 N N . LEU A 1 185 ? -3.366 9.394 -4.114 1.00 98.38 185 LEU A N 1
ATOM 1415 C CA . LEU A 1 185 ? -2.350 9.892 -3.187 1.00 98.38 185 LEU A CA 1
ATOM 1416 C C . LEU A 1 185 ? -2.745 11.206 -2.493 1.00 98.38 185 LEU A C 1
ATOM 1418 O O . LEU A 1 185 ? -2.203 11.498 -1.429 1.00 98.38 185 LEU A O 1
ATOM 1422 N N . THR A 1 186 ? -3.702 11.974 -3.029 1.00 97.69 186 THR A N 1
ATOM 1423 C CA . THR A 1 186 ? -4.177 13.212 -2.377 1.00 97.69 186 THR A CA 1
ATOM 1424 C C . THR A 1 186 ? -4.934 12.924 -1.080 1.00 97.69 186 THR A C 1
ATOM 1426 O O . THR A 1 186 ? -5.080 13.795 -0.222 1.00 97.69 186 THR A O 1
ATOM 1429 N N . THR A 1 187 ? -5.386 11.679 -0.911 1.00 97.62 187 THR A N 1
ATOM 1430 C CA . THR A 1 187 ? -6.082 11.203 0.286 1.00 97.62 187 THR A CA 1
ATOM 1431 C C . THR A 1 187 ? -5.160 10.537 1.305 1.00 97.62 187 THR A C 1
ATOM 1433 O O . THR A 1 187 ? -5.639 9.982 2.298 1.00 97.62 187 THR A O 1
ATOM 1436 N N . ALA A 1 188 ? -3.847 10.559 1.059 1.00 97.94 188 ALA A N 1
ATOM 1437 C CA . ALA A 1 188 ? -2.881 9.865 1.888 1.00 97.94 188 ALA A CA 1
ATOM 1438 C C . ALA A 1 188 ? -2.781 10.475 3.297 1.00 97.94 188 ALA A C 1
ATOM 1440 O O . ALA A 1 188 ? -2.603 11.681 3.473 1.00 97.94 188 ALA A O 1
ATOM 1441 N N . SER A 1 189 ? -2.808 9.616 4.312 1.00 96.25 189 SER A N 1
ATOM 1442 C CA . SER A 1 189 ? -2.463 9.931 5.694 1.00 96.25 189 SER A CA 1
ATOM 1443 C C . SER A 1 189 ? -1.366 8.992 6.185 1.00 96.25 189 SER A C 1
ATOM 1445 O O . SER A 1 189 ? -1.357 7.7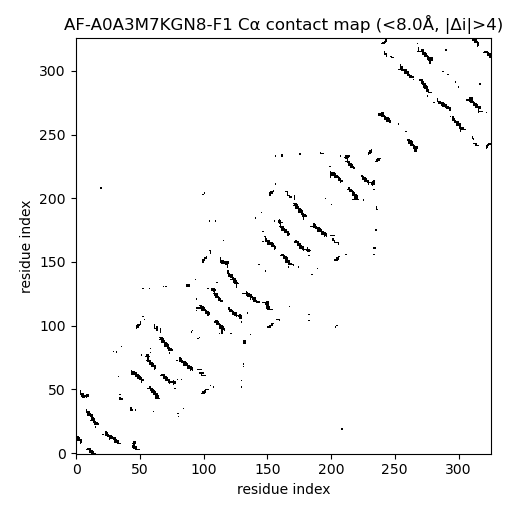97 5.893 1.00 96.25 189 SER A O 1
ATOM 1447 N N . TYR A 1 190 ? -0.391 9.539 6.907 1.00 96.81 190 TYR A N 1
ATOM 1448 C CA . TYR A 1 190 ? 0.718 8.756 7.446 1.00 96.81 190 TYR A CA 1
ATOM 1449 C C . TYR A 1 190 ? 0.253 7.854 8.595 1.00 96.81 190 TYR A C 1
ATOM 1451 O O . TYR A 1 190 ? -0.447 8.319 9.495 1.00 96.81 190 TYR A O 1
ATOM 1459 N N . VAL A 1 191 ? 0.667 6.585 8.570 1.00 95.94 191 VAL A N 1
ATOM 1460 C CA . VAL A 1 191 ? 0.287 5.570 9.565 1.00 95.94 191 VAL A CA 1
ATOM 1461 C C . VAL A 1 191 ? 1.448 5.299 10.513 1.00 95.94 191 VAL A C 1
ATOM 1463 O O . VAL A 1 191 ? 1.372 5.589 11.706 1.00 95.94 191 VAL A O 1
ATOM 1466 N N . ALA A 1 192 ? 2.537 4.741 9.989 1.00 95.81 192 ALA A N 1
ATOM 1467 C CA . ALA A 1 192 ? 3.655 4.264 10.788 1.00 95.81 192 ALA A CA 1
ATOM 1468 C C . ALA A 1 192 ? 4.929 4.144 9.948 1.00 95.81 192 ALA A C 1
ATOM 1470 O O . ALA A 1 192 ? 4.932 4.321 8.731 1.00 95.81 192 ALA A O 1
ATOM 1471 N N . ASN A 1 193 ? 6.032 3.820 10.619 1.00 96.31 193 ASN A N 1
ATOM 1472 C CA . ASN A 1 193 ? 7.282 3.449 9.970 1.00 96.31 193 ASN A CA 1
ATOM 1473 C C . ASN A 1 193 ? 7.931 2.269 10.683 1.00 96.31 193 ASN A C 1
ATOM 1475 O O . ASN A 1 193 ? 7.749 2.092 11.887 1.00 96.31 193 ASN A O 1
ATOM 1479 N N . TYR A 1 194 ? 8.747 1.533 9.941 1.00 96.56 194 TYR A N 1
ATOM 1480 C CA . TYR A 1 194 ? 9.614 0.486 10.457 1.00 96.56 194 TYR A CA 1
ATOM 1481 C C . TYR A 1 194 ? 11.058 0.777 10.042 1.00 96.56 194 TYR A C 1
ATOM 1483 O O . TYR A 1 194 ? 11.329 1.025 8.864 1.00 96.56 194 TYR A O 1
ATOM 1491 N N . ASP A 1 195 ? 11.974 0.809 11.012 1.00 95.38 195 ASP A N 1
ATOM 1492 C CA . ASP A 1 195 ? 13.394 1.074 10.773 1.00 95.38 195 ASP A CA 1
ATOM 1493 C C . ASP A 1 195 ? 14.092 -0.195 10.285 1.00 95.38 195 ASP A C 1
ATOM 1495 O O . ASP A 1 195 ? 14.120 -1.209 10.981 1.00 95.38 195 ASP A O 1
ATOM 1499 N N . ILE A 1 196 ? 14.659 -0.119 9.083 1.00 95.88 196 ILE A N 1
ATOM 1500 C CA . ILE A 1 196 ? 15.360 -1.231 8.435 1.00 95.88 196 ILE A CA 1
ATOM 1501 C C . ILE A 1 196 ? 16.880 -1.030 8.417 1.00 95.88 196 ILE A C 1
ATOM 1503 O O . ILE A 1 196 ? 17.598 -1.827 7.823 1.00 95.88 196 ILE A O 1
ATOM 1507 N N . THR A 1 197 ? 17.395 0.015 9.073 1.00 93.19 197 THR A N 1
ATOM 1508 C CA . THR A 1 197 ? 18.800 0.444 8.966 1.00 93.19 197 THR A CA 1
ATOM 1509 C C . THR A 1 197 ? 19.802 -0.633 9.389 1.00 93.19 197 THR A C 1
ATOM 1511 O O . THR A 1 197 ? 20.920 -0.649 8.878 1.00 93.19 197 THR A O 1
ATOM 1514 N N . SER A 1 198 ? 19.434 -1.522 10.318 1.00 93.38 198 SER A N 1
ATOM 1515 C CA . SER A 1 198 ? 20.285 -2.640 10.756 1.00 93.38 198 SER A CA 1
ATOM 1516 C C . SER A 1 198 ? 20.274 -3.848 9.819 1.00 93.38 198 SER A C 1
ATOM 1518 O O . SER A 1 198 ? 21.128 -4.714 9.971 1.00 93.38 198 SER A O 1
ATOM 1520 N N . TYR A 1 199 ? 19.304 -3.920 8.909 1.00 94.19 199 TYR A N 1
ATOM 1521 C CA . TYR A 1 199 ? 19.102 -5.040 7.988 1.00 94.19 199 TYR A CA 1
ATOM 1522 C C . TYR A 1 199 ? 19.635 -4.704 6.594 1.00 94.19 199 TYR A C 1
ATOM 1524 O O . TYR A 1 199 ? 20.335 -5.503 5.993 1.00 94.19 199 TYR A O 1
ATOM 1532 N N . GLU A 1 200 ? 19.375 -3.485 6.115 1.00 94.94 200 GLU A N 1
ATOM 1533 C CA . GLU A 1 200 ? 19.809 -3.018 4.800 1.00 94.94 200 GLU A CA 1
ATOM 1534 C C . GLU A 1 200 ? 20.174 -1.525 4.863 1.00 94.94 200 GLU A C 1
ATOM 1536 O O . GLU A 1 200 ? 19.378 -0.672 5.275 1.00 94.94 200 GLU A O 1
ATOM 1541 N N . THR A 1 201 ? 21.401 -1.186 4.456 1.00 93.69 201 THR A N 1
ATOM 1542 C CA . THR A 1 201 ? 21.930 0.185 4.563 1.00 93.69 201 THR A CA 1
ATOM 1543 C C . THR A 1 201 ? 21.756 1.024 3.296 1.00 93.69 201 THR A C 1
ATOM 1545 O O . THR A 1 201 ? 21.857 2.254 3.357 1.00 93.69 201 THR A O 1
ATOM 1548 N N . ASP A 1 202 ? 21.421 0.393 2.178 1.00 93.00 202 ASP A N 1
ATOM 1549 C CA . ASP A 1 202 ? 21.106 0.997 0.889 1.00 93.00 202 ASP A CA 1
ATOM 1550 C C . ASP A 1 202 ? 19.888 0.289 0.256 1.00 93.00 202 ASP A C 1
ATOM 1552 O O . ASP A 1 202 ? 20.021 -0.385 -0.763 1.00 93.00 202 ASP A O 1
ATOM 1556 N N . PRO A 1 203 ? 18.678 0.431 0.833 1.00 94.69 203 PRO A N 1
ATOM 1557 C CA . PRO A 1 203 ? 17.490 -0.296 0.376 1.00 94.69 203 PRO A CA 1
ATOM 1558 C C . PRO A 1 203 ? 16.955 0.273 -0.941 1.00 94.69 203 PRO A C 1
ATOM 1560 O O . PRO A 1 203 ? 16.923 1.494 -1.108 1.00 94.69 203 PRO A O 1
ATOM 1563 N N . HIS A 1 204 ? 16.505 -0.574 -1.868 1.00 92.25 204 HIS A N 1
ATOM 1564 C CA . HIS A 1 204 ? 16.000 -0.169 -3.191 1.00 92.25 204 HIS A CA 1
ATOM 1565 C C . HIS A 1 204 ? 14.580 -0.633 -3.479 1.00 92.25 204 HIS A C 1
ATOM 1567 O O . HIS A 1 204 ? 13.783 0.188 -3.925 1.00 92.25 204 HIS A O 1
ATOM 1573 N N . GLY A 1 205 ? 14.266 -1.903 -3.230 1.00 93.25 205 GLY A N 1
ATOM 1574 C CA . GLY A 1 205 ? 12.991 -2.518 -3.593 1.00 93.25 205 GLY A CA 1
ATOM 1575 C C . GLY A 1 205 ? 12.210 -3.006 -2.379 1.00 93.25 205 GLY A C 1
ATOM 1576 O O . GLY A 1 205 ? 12.797 -3.469 -1.40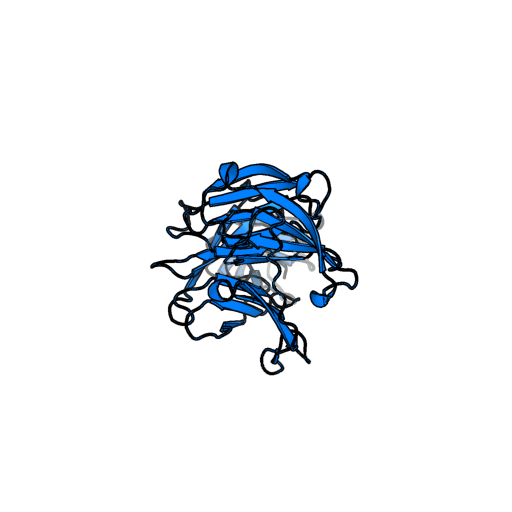2 1.00 93.25 205 GLY A O 1
ATOM 1577 N N . VAL A 1 206 ? 10.884 -2.916 -2.466 1.00 96.81 206 VAL A N 1
ATOM 1578 C CA . VAL A 1 206 ? 9.937 -3.533 -1.529 1.00 96.81 206 VAL A CA 1
ATOM 1579 C C . VAL A 1 206 ? 8.964 -4.400 -2.319 1.00 96.81 206 VAL A C 1
ATOM 1581 O O . VAL A 1 206 ? 8.489 -3.996 -3.380 1.00 96.81 206 VAL A O 1
ATOM 1584 N N . ALA A 1 207 ? 8.667 -5.589 -1.808 1.00 96.81 207 ALA A N 1
ATOM 1585 C CA . ALA A 1 207 ? 7.655 -6.484 -2.354 1.00 96.81 207 ALA A CA 1
ATOM 1586 C C . ALA A 1 207 ? 6.913 -7.202 -1.222 1.00 96.81 207 ALA A C 1
ATOM 1588 O O . ALA A 1 207 ? 7.343 -7.181 -0.071 1.00 96.81 207 ALA A O 1
ATOM 1589 N N . PHE A 1 208 ? 5.805 -7.852 -1.560 1.00 97.62 208 PHE A N 1
ATOM 1590 C CA . PHE A 1 208 ? 4.973 -8.605 -0.628 1.00 97.62 208 PHE A CA 1
ATOM 1591 C C . PHE A 1 208 ? 4.684 -10.001 -1.169 1.00 97.62 208 PHE A C 1
ATOM 1593 O O . PHE A 1 208 ? 4.680 -10.212 -2.386 1.00 97.62 208 PHE A O 1
ATOM 1600 N N . ASN A 1 209 ? 4.405 -10.942 -0.270 1.00 96.50 209 ASN A N 1
ATOM 1601 C CA . ASN A 1 209 ? 3.706 -12.163 -0.649 1.00 96.50 209 ASN A CA 1
ATOM 1602 C C . ASN A 1 209 ? 2.238 -11.876 -1.007 1.00 96.50 209 ASN A C 1
ATOM 1604 O O . ASN A 1 209 ? 1.729 -10.773 -0.807 1.00 96.50 209 ASN A O 1
ATOM 1608 N N . ASN A 1 210 ? 1.558 -12.871 -1.579 1.00 93.25 210 ASN A N 1
ATOM 1609 C CA . ASN A 1 210 ? 0.229 -12.673 -2.162 1.00 93.25 210 ASN A CA 1
ATOM 1610 C C . ASN A 1 210 ? -0.850 -12.245 -1.148 1.00 93.25 210 ASN A C 1
ATOM 1612 O O . ASN A 1 210 ? -1.784 -11.545 -1.519 1.00 93.25 210 ASN A O 1
ATOM 1616 N N . ASP A 1 211 ? -0.749 -12.671 0.112 1.00 96.12 211 ASP A N 1
ATOM 1617 C CA . ASP A 1 211 ? -1.696 -12.286 1.168 1.00 96.12 211 ASP A CA 1
ATOM 1618 C C . ASP A 1 211 ? -1.242 -11.055 1.975 1.00 96.12 211 ASP A C 1
ATOM 1620 O O . ASP A 1 211 ? -1.961 -10.603 2.866 1.00 96.12 211 ASP A O 1
ATOM 1624 N N . GLY A 1 212 ? -0.062 -10.504 1.672 1.00 97.19 212 GLY A N 1
ATOM 1625 C CA . GLY A 1 212 ? 0.516 -9.345 2.345 1.00 97.19 212 GLY A CA 1
ATOM 1626 C C . GLY A 1 212 ? 1.023 -9.596 3.763 1.00 97.19 212 GLY A C 1
ATOM 1627 O O . GLY A 1 212 ? 1.367 -8.627 4.444 1.00 97.19 212 GLY A O 1
ATOM 1628 N N . SER A 1 213 ? 1.047 -10.843 4.237 1.00 97.12 213 SER A N 1
ATOM 1629 C CA . SER A 1 213 ? 1.547 -11.195 5.573 1.00 97.12 213 SER A CA 1
ATOM 1630 C C . SER A 1 213 ? 3.070 -11.098 5.701 1.00 97.12 213 SER A C 1
ATOM 1632 O O . SER A 1 213 ? 3.575 -10.957 6.815 1.00 97.12 213 SER A O 1
ATOM 1634 N N . THR A 1 214 ? 3.798 -11.110 4.584 1.00 97.81 214 THR A N 1
ATOM 1635 C CA . THR A 1 214 ? 5.259 -11.031 4.546 1.00 97.81 214 THR A CA 1
ATOM 1636 C C . THR A 1 214 ? 5.720 -9.948 3.579 1.00 97.81 214 THR A C 1
ATOM 1638 O O . THR A 1 214 ? 5.336 -9.931 2.408 1.00 97.81 214 THR A O 1
ATOM 1641 N N . MET A 1 215 ? 6.586 -9.064 4.071 1.00 98.25 215 MET A N 1
ATOM 1642 C CA . MET A 1 215 ? 7.273 -8.027 3.309 1.00 98.25 215 MET A CA 1
ATOM 1643 C C . MET A 1 215 ? 8.711 -8.455 3.003 1.00 98.25 215 MET A C 1
ATOM 1645 O O . MET A 1 215 ? 9.415 -8.956 3.878 1.00 98.25 215 MET A O 1
ATOM 1649 N N . TYR A 1 216 ? 9.171 -8.175 1.789 1.00 97.69 216 TYR A N 1
ATOM 1650 C CA . TYR A 1 216 ? 10.539 -8.406 1.338 1.00 97.69 216 TYR A CA 1
ATOM 1651 C C . TYR A 1 216 ? 11.206 -7.075 1.009 1.00 97.69 216 TYR A C 1
ATOM 1653 O O . TYR A 1 216 ? 10.632 -6.260 0.283 1.00 97.69 216 TYR A O 1
ATOM 1661 N N . ILE A 1 217 ? 12.420 -6.866 1.514 1.00 96.75 217 ILE A N 1
ATOM 1662 C CA . ILE A 1 217 ? 13.249 -5.699 1.213 1.00 96.75 217 ILE A CA 1
ATOM 1663 C C . ILE A 1 217 ? 14.517 -6.165 0.511 1.00 96.75 217 ILE A C 1
ATOM 1665 O O . ILE A 1 217 ? 15.238 -7.025 1.014 1.00 96.75 217 ILE A O 1
ATOM 1669 N N . LEU A 1 218 ? 14.788 -5.561 -0.640 1.00 93.12 218 LEU A N 1
ATOM 1670 C CA . LEU A 1 218 ? 16.015 -5.746 -1.404 1.00 93.12 218 LEU A CA 1
ATOM 1671 C C . LEU A 1 218 ? 16.799 -4.431 -1.400 1.00 93.12 218 LEU A C 1
ATOM 1673 O O . LEU A 1 218 ? 16.217 -3.356 -1.593 1.00 93.12 218 LEU A O 1
ATOM 1677 N N . GLY A 1 219 ? 18.115 -4.504 -1.268 1.00 91.56 219 GLY A N 1
ATOM 1678 C CA . GLY A 1 219 ? 19.014 -3.392 -1.548 1.00 91.56 219 GLY A CA 1
ATOM 1679 C C . GLY A 1 219 ? 20.355 -3.872 -2.090 1.00 91.56 219 GLY A C 1
ATOM 1680 O O . GLY A 1 219 ? 20.427 -4.918 -2.733 1.00 91.56 219 GLY A O 1
ATOM 1681 N N . THR A 1 220 ? 21.392 -3.055 -1.923 1.00 89.00 220 THR A N 1
ATOM 1682 C CA . THR A 1 220 ? 22.747 -3.363 -2.420 1.00 89.00 220 THR A CA 1
ATOM 1683 C C . THR A 1 220 ? 23.716 -3.748 -1.305 1.00 89.00 220 THR A C 1
ATOM 1685 O O . THR A 1 220 ? 24.839 -4.159 -1.593 1.00 89.00 220 THR A O 1
ATOM 1688 N N . THR A 1 221 ? 23.336 -3.616 -0.028 1.00 90.38 221 THR A N 1
ATOM 1689 C CA . THR A 1 221 ? 24.234 -3.975 1.076 1.00 90.38 221 THR A CA 1
ATOM 1690 C C . THR A 1 221 ? 23.984 -5.416 1.473 1.00 90.38 221 THR A C 1
ATOM 1692 O O . THR A 1 221 ? 22.897 -5.748 1.911 1.00 90.38 221 THR A O 1
ATOM 1695 N N . GLY A 1 222 ? 25.009 -6.262 1.395 1.00 87.06 222 GLY A N 1
ATOM 1696 C CA . GLY A 1 222 ? 24.891 -7.667 1.800 1.00 87.06 222 GLY A CA 1
ATOM 1697 C C . GLY A 1 222 ? 24.423 -8.603 0.685 1.00 87.06 222 GLY A C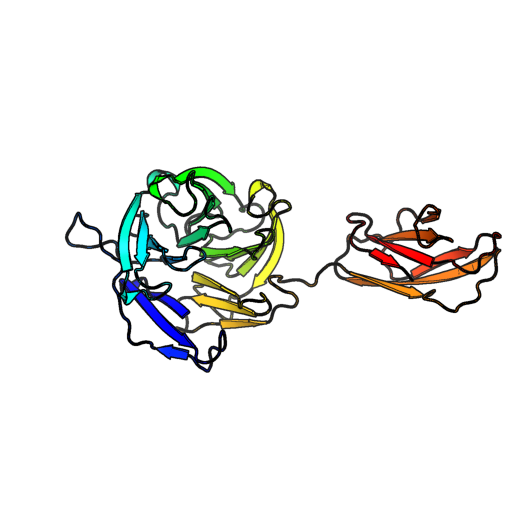 1
ATOM 1698 O O . GLY A 1 222 ? 24.565 -9.812 0.845 1.00 87.06 222 GLY A O 1
ATOM 1699 N N . ASP A 1 223 ? 23.978 -8.055 -0.455 1.00 85.12 223 ASP A N 1
ATOM 1700 C CA . ASP A 1 223 ? 23.487 -8.806 -1.620 1.00 85.12 223 ASP A CA 1
ATOM 1701 C C . ASP A 1 223 ? 22.423 -9.858 -1.241 1.00 85.12 223 ASP A C 1
ATOM 1703 O O . ASP A 1 223 ? 22.404 -10.974 -1.772 1.00 85.12 223 ASP A O 1
ATOM 1707 N N . ASP A 1 224 ? 21.541 -9.510 -0.302 1.00 89.88 224 ASP A N 1
ATOM 1708 C CA . ASP A 1 224 ? 20.503 -10.381 0.236 1.00 89.88 224 ASP A CA 1
ATOM 1709 C C . ASP A 1 224 ? 19.086 -9.809 0.053 1.00 89.88 224 ASP A C 1
ATOM 1711 O O . ASP A 1 224 ? 18.866 -8.688 -0.412 1.00 89.88 224 ASP A O 1
ATOM 1715 N N . VAL A 1 225 ? 18.094 -10.644 0.364 1.00 93.62 225 VAL A N 1
ATOM 1716 C CA . VAL A 1 225 ? 16.693 -10.236 0.486 1.00 93.62 225 VAL A CA 1
ATOM 1717 C C . VAL A 1 225 ? 16.311 -10.404 1.947 1.00 93.62 225 VAL A C 1
ATOM 1719 O O . VAL A 1 225 ? 16.372 -11.507 2.488 1.00 93.62 225 VAL A O 1
ATOM 1722 N N . ASN A 1 226 ? 15.900 -9.310 2.574 1.00 95.38 226 ASN A N 1
ATOM 1723 C CA . ASN A 1 226 ? 15.461 -9.291 3.960 1.00 95.38 226 ASN A CA 1
ATOM 1724 C C . ASN A 1 226 ? 13.953 -9.568 4.026 1.00 95.38 226 ASN A C 1
ATOM 1726 O O . ASN A 1 226 ? 13.174 -8.909 3.337 1.00 95.38 226 ASN A O 1
ATOM 1730 N N . GLU A 1 227 ? 13.542 -10.525 4.857 1.00 96.81 227 GLU A N 1
ATOM 1731 C CA . GLU A 1 227 ? 12.148 -10.955 5.017 1.00 96.81 227 GLU A CA 1
ATOM 1732 C C . GLU A 1 227 ? 11.573 -10.502 6.367 1.00 96.81 227 GLU A C 1
ATOM 1734 O O . GLU A 1 227 ? 12.205 -10.673 7.412 1.00 96.81 227 GLU A O 1
ATOM 1739 N N . PHE A 1 228 ? 10.359 -9.946 6.354 1.00 97.44 228 PHE A N 1
ATOM 1740 C CA . PHE A 1 228 ? 9.676 -9.429 7.539 1.00 97.44 228 PHE A CA 1
ATOM 1741 C C . PHE A 1 228 ? 8.224 -9.907 7.587 1.00 97.44 228 PHE A C 1
ATOM 1743 O O . PHE A 1 228 ? 7.417 -9.545 6.731 1.00 97.44 228 PHE A O 1
ATOM 1750 N N . THR A 1 229 ? 7.859 -10.663 8.622 1.00 97.06 229 THR A N 1
ATOM 1751 C CA . THR A 1 229 ? 6.452 -10.969 8.914 1.00 97.06 229 THR A CA 1
ATOM 1752 C C . THR A 1 229 ? 5.758 -9.735 9.477 1.00 97.06 229 THR A C 1
ATOM 1754 O O . THR A 1 229 ? 6.242 -9.114 10.426 1.00 97.06 229 THR A O 1
ATOM 1757 N N . LEU A 1 230 ? 4.610 -9.392 8.906 1.00 96.62 230 LEU A N 1
ATOM 1758 C CA . LEU A 1 230 ? 3.806 -8.263 9.336 1.00 96.62 230 LEU A CA 1
ATOM 1759 C C . LEU A 1 230 ? 2.766 -8.660 10.392 1.00 96.62 230 LEU A C 1
ATOM 1761 O O . LEU A 1 230 ? 2.230 -9.768 10.352 1.00 96.62 230 LEU A O 1
ATOM 1765 N N . PRO A 1 231 ? 2.421 -7.742 11.316 1.00 92.12 231 PRO A N 1
ATOM 1766 C CA . PRO A 1 231 ? 1.351 -7.965 12.289 1.00 92.12 231 PRO A CA 1
ATOM 1767 C C . PRO A 1 231 ? -0.029 -8.109 11.631 1.00 92.12 231 PRO A C 1
ATOM 1769 O O . PRO A 1 231 ? -0.917 -8.747 12.193 1.00 92.12 231 PRO A O 1
ATOM 1772 N N . TYR A 1 232 ? -0.220 -7.504 10.458 1.00 93.56 232 TYR A N 1
ATOM 1773 C CA . TYR A 1 232 ? -1.429 -7.613 9.652 1.00 93.56 232 TYR A CA 1
ATOM 1774 C C . TYR A 1 232 ? -1.085 -7.405 8.174 1.00 93.56 232 TYR A C 1
ATOM 1776 O O . TYR A 1 232 ? -0.117 -6.714 7.857 1.00 93.56 232 TYR A O 1
ATOM 1784 N N . ALA A 1 233 ? -1.888 -7.968 7.270 1.00 96.19 233 ALA A N 1
ATOM 1785 C CA . ALA A 1 233 ? -1.654 -7.887 5.832 1.00 96.19 233 ALA A CA 1
ATOM 1786 C C . ALA A 1 233 ? -1.411 -6.438 5.361 1.00 96.19 233 ALA A C 1
ATOM 1788 O O . ALA A 1 233 ? -2.226 -5.533 5.608 1.00 96.19 233 ALA A O 1
ATOM 1789 N N . TYR A 1 234 ? -0.273 -6.225 4.692 1.00 96.81 234 TYR A N 1
ATOM 1790 C CA . TYR A 1 234 ? 0.177 -4.927 4.175 1.00 96.81 234 TYR A CA 1
ATOM 1791 C C . TYR A 1 234 ? 0.228 -3.805 5.234 1.00 96.81 234 TYR A C 1
ATOM 1793 O O . TYR A 1 234 ? 0.020 -2.644 4.901 1.00 96.81 234 TYR A O 1
ATOM 1801 N N . SER A 1 235 ? 0.421 -4.135 6.515 1.00 96.50 235 SER A N 1
ATOM 1802 C CA . SER A 1 235 ? 0.336 -3.198 7.643 1.00 96.50 235 SER A CA 1
ATOM 1803 C C . SER A 1 235 ? 1.525 -3.337 8.591 1.00 96.50 235 SER A C 1
ATOM 1805 O O . SER A 1 235 ? 1.794 -4.426 9.096 1.00 96.50 235 SER A O 1
ATOM 1807 N N . LEU A 1 236 ? 2.188 -2.234 8.923 1.00 96.12 236 LEU A N 1
ATOM 1808 C CA . LEU A 1 236 ? 3.217 -2.176 9.967 1.00 96.12 236 LEU A CA 1
ATOM 1809 C C . LEU A 1 236 ? 2.611 -2.128 11.379 1.00 96.12 236 LEU A C 1
ATOM 1811 O O . LEU A 1 236 ? 3.331 -2.270 12.367 1.00 96.12 236 LEU A O 1
ATOM 1815 N N . VAL A 1 237 ? 1.294 -1.931 11.484 1.00 93.62 237 VAL A N 1
ATOM 1816 C CA . VAL A 1 237 ? 0.544 -1.864 12.746 1.00 93.62 237 VAL A CA 1
ATOM 1817 C C . VAL A 1 237 ? -0.660 -2.804 12.735 1.00 93.62 237 VAL A C 1
ATOM 1819 O O . VAL A 1 237 ? -1.203 -3.127 11.677 1.00 93.62 237 VAL A O 1
ATOM 1822 N N . LEU A 1 238 ? -1.095 -3.228 13.925 1.00 90.75 238 LEU A N 1
ATOM 1823 C CA . LEU A 1 238 ? -2.345 -3.972 14.101 1.00 90.75 238 LEU A CA 1
ATOM 1824 C C . LEU A 1 238 ? -3.557 -3.116 13.683 1.00 90.75 238 LEU A C 1
ATOM 1826 O O . LEU A 1 238 ? -3.530 -1.898 13.885 1.00 90.75 238 LEU A O 1
ATOM 1830 N N . PRO A 1 239 ? -4.624 -3.718 13.127 1.00 88.12 239 PRO A N 1
ATOM 1831 C CA . PRO A 1 239 ? -5.849 -2.988 12.828 1.00 88.12 239 PRO A CA 1
ATOM 1832 C C . PRO A 1 239 ? -6.514 -2.485 14.119 1.00 88.12 239 PRO A C 1
ATOM 1834 O O . PRO A 1 239 ? -6.290 -3.061 15.188 1.00 88.12 239 PRO A O 1
ATOM 1837 N N . PRO A 1 240 ? -7.341 -1.430 14.033 1.00 91.38 240 PRO A N 1
ATOM 1838 C CA . PRO A 1 240 ? -8.124 -0.989 15.170 1.00 91.38 240 PRO A CA 1
ATOM 1839 C C . PRO A 1 240 ? -9.181 -2.041 15.526 1.00 91.38 240 PRO A C 1
ATOM 1841 O O . PRO A 1 240 ? -9.911 -2.515 14.654 1.00 91.38 240 PRO A O 1
ATOM 1844 N N . THR A 1 241 ? -9.269 -2.417 16.800 1.00 95.31 241 THR A N 1
ATOM 1845 C CA . THR A 1 241 ? -10.256 -3.394 17.289 1.00 95.31 241 THR A CA 1
ATOM 1846 C C . THR A 1 241 ? -10.796 -2.984 18.646 1.00 95.31 241 THR A C 1
ATOM 1848 O O . THR A 1 241 ? -10.058 -2.430 19.460 1.00 95.31 241 THR A O 1
ATOM 1851 N N . ILE A 1 242 ? -12.049 -3.335 18.918 1.00 98.06 242 ILE A N 1
ATOM 1852 C CA . ILE A 1 242 ? -12.673 -3.277 20.242 1.00 98.06 242 ILE A CA 1
ATOM 1853 C C . ILE A 1 242 ? -13.250 -4.666 20.526 1.00 98.06 242 ILE A C 1
ATOM 1855 O O . ILE A 1 242 ? -13.656 -5.364 19.600 1.00 98.06 242 ILE A O 1
ATOM 1859 N N . THR A 1 243 ? -13.242 -5.094 21.784 1.00 98.06 243 THR A N 1
ATOM 1860 C CA . THR A 1 243 ? -13.902 -6.326 22.226 1.00 98.06 243 THR A CA 1
ATOM 1861 C C . THR A 1 243 ? -14.586 -6.081 23.560 1.00 98.06 243 THR A C 1
ATOM 1863 O O . THR A 1 2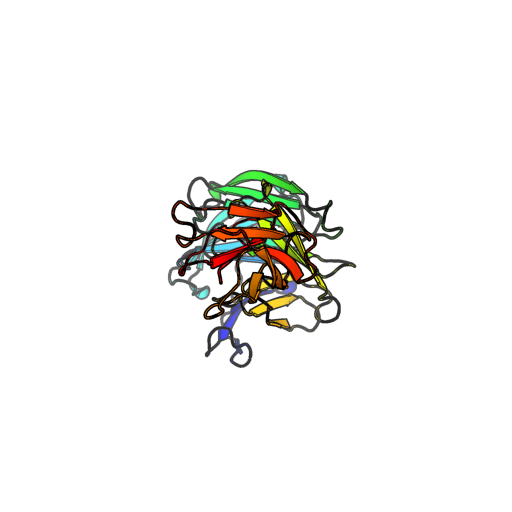43 ? -13.912 -5.776 24.548 1.00 98.06 243 THR A O 1
ATOM 1866 N N . VAL A 1 244 ? -15.910 -6.205 23.600 1.00 98.31 244 VAL A N 1
ATOM 1867 C CA . VAL A 1 244 ? -16.698 -6.159 24.832 1.00 98.31 244 VAL A CA 1
ATOM 1868 C C . VAL A 1 244 ? -16.382 -7.417 25.640 1.00 98.31 244 VAL A C 1
ATOM 1870 O O . VAL A 1 244 ? -16.397 -8.532 25.129 1.00 98.31 244 VAL A O 1
ATOM 1873 N N . THR A 1 245 ? -16.034 -7.246 26.914 1.00 98.19 245 THR A N 1
ATOM 1874 C CA . THR A 1 245 ? -15.675 -8.368 27.801 1.00 98.19 245 THR A CA 1
ATOM 1875 C C . THR A 1 245 ? -16.701 -8.603 28.903 1.00 98.19 245 THR A C 1
ATOM 1877 O O . THR A 1 245 ? -16.836 -9.736 29.360 1.00 98.19 245 THR A O 1
ATOM 1880 N N . ALA A 1 246 ? -17.442 -7.570 29.313 1.00 97.50 246 ALA A N 1
ATOM 1881 C CA . ALA A 1 246 ? -18.613 -7.695 30.176 1.00 97.50 246 ALA A CA 1
ATOM 1882 C C . ALA A 1 246 ? -19.510 -6.444 30.072 1.00 97.50 246 ALA A C 1
ATOM 1884 O O . ALA A 1 246 ? -18.982 -5.344 29.908 1.00 97.50 246 ALA A O 1
ATOM 1885 N N . PRO A 1 247 ? -20.839 -6.563 30.239 1.00 96.75 247 PRO A N 1
ATOM 1886 C CA . PRO A 1 247 ? -21.595 -7.808 30.086 1.00 96.75 247 PRO A CA 1
ATOM 1887 C C . PRO A 1 247 ? -21.441 -8.349 28.655 1.00 96.75 247 PRO A C 1
ATOM 1889 O O . PRO A 1 247 ? -21.373 -7.561 27.715 1.00 96.75 247 PRO A O 1
ATOM 1892 N N . ASN A 1 248 ? -21.345 -9.671 28.508 1.00 95.69 248 ASN A N 1
ATOM 1893 C CA . ASN A 1 248 ? -21.075 -10.336 27.225 1.00 95.69 248 ASN A CA 1
ATOM 1894 C C . ASN A 1 248 ? -21.988 -11.548 26.960 1.00 95.69 248 ASN A C 1
ATOM 1896 O O . ASN A 1 248 ? -21.612 -12.494 26.267 1.00 95.69 248 ASN A O 1
ATOM 1900 N N . GLY A 1 249 ? -23.173 -11.551 27.575 1.00 90.69 249 GLY A N 1
ATOM 1901 C CA . GLY A 1 249 ? -24.223 -12.534 27.346 1.00 90.69 249 GLY A CA 1
ATOM 1902 C C . GLY A 1 249 ? -24.445 -13.486 28.525 1.00 90.69 249 GLY A C 1
ATOM 1903 O O . GLY A 1 249 ? -23.524 -14.032 29.129 1.00 90.69 249 GLY A O 1
ATOM 1904 N N . GLY A 1 250 ? -25.724 -13.747 28.817 1.00 90.38 250 GLY A N 1
ATOM 1905 C CA . GLY A 1 250 ? -26.158 -14.690 29.854 1.00 90.38 250 GLY A CA 1
ATOM 1906 C C . GLY A 1 250 ? -26.256 -14.103 31.266 1.00 90.38 250 GLY A C 1
ATOM 1907 O O . GLY A 1 250 ? -26.741 -14.784 32.173 1.00 90.38 250 GLY A O 1
ATOM 1908 N N . GLU A 1 251 ? -25.855 -12.850 31.475 1.00 95.50 251 GLU A N 1
ATOM 1909 C CA . GLU A 1 251 ? -26.018 -12.170 32.755 1.00 95.50 251 GLU A CA 1
ATOM 1910 C C . GLU A 1 251 ? -27.481 -11.789 33.024 1.00 95.50 251 GLU A C 1
ATOM 1912 O O . GLU A 1 251 ? -28.257 -11.463 32.129 1.00 95.50 251 GLU A O 1
ATOM 1917 N N . THR A 1 252 ? -27.861 -11.774 34.303 1.00 95.62 252 THR A N 1
ATOM 1918 C CA . THR A 1 252 ? -29.105 -11.143 34.761 1.00 95.62 252 THR A CA 1
ATOM 1919 C C . THR A 1 252 ? -28.756 -9.857 35.492 1.00 95.62 252 THR A C 1
ATOM 1921 O O . THR A 1 252 ? -28.226 -9.884 36.603 1.00 95.62 252 THR A O 1
ATOM 1924 N N . LEU A 1 253 ? -29.052 -8.724 34.862 1.00 95.50 253 LEU A N 1
ATOM 1925 C CA . LEU A 1 253 ? -28.793 -7.395 35.405 1.00 95.50 253 LEU A CA 1
ATOM 1926 C C . LEU A 1 253 ? -30.062 -6.830 36.058 1.00 95.50 253 LEU A C 1
ATOM 1928 O O . LEU A 1 253 ? -31.165 -6.982 35.537 1.00 95.50 253 LEU A O 1
ATOM 1932 N N . THR A 1 254 ? -29.919 -6.182 37.216 1.00 96.00 254 THR A N 1
ATOM 1933 C CA . THR A 1 254 ? -31.059 -5.626 37.966 1.00 96.00 254 THR A CA 1
ATOM 1934 C C . THR A 1 254 ? -31.237 -4.142 37.652 1.00 96.00 254 THR A C 1
ATOM 1936 O O . THR A 1 254 ? -30.341 -3.341 37.918 1.00 96.00 254 THR A O 1
ATOM 1939 N N . GLY A 1 255 ? -32.408 -3.762 37.130 1.00 95.81 255 GLY A N 1
ATOM 1940 C CA . GLY A 1 255 ? -32.762 -2.364 36.867 1.00 95.81 255 GLY A CA 1
ATOM 1941 C C . GLY A 1 255 ? -32.605 -1.471 38.103 1.00 95.81 255 GLY A C 1
ATOM 1942 O O . GLY A 1 255 ? -32.912 -1.874 39.225 1.00 95.81 255 GLY A O 1
ATOM 1943 N N . GLY A 1 256 ? -32.083 -0.261 37.906 1.00 95.00 256 GLY A N 1
ATOM 1944 C CA . GLY A 1 256 ? -31.787 0.702 38.969 1.00 95.00 256 GLY A CA 1
ATOM 1945 C C . GLY A 1 256 ? -30.491 0.437 39.747 1.00 95.00 256 GLY A C 1
ATOM 1946 O O . GLY A 1 256 ? -30.089 1.289 40.537 1.00 95.00 256 GLY A O 1
ATOM 1947 N N . SER A 1 257 ? -29.826 -0.702 39.529 1.00 96.88 257 SER A N 1
ATOM 1948 C CA . SER A 1 257 ? -28.493 -0.984 40.082 1.00 96.88 257 SER A CA 1
ATOM 1949 C C . SER A 1 257 ? -27.391 -0.497 39.139 1.00 96.88 257 SER A C 1
ATOM 1951 O O . SER A 1 257 ? -27.649 -0.159 37.982 1.00 96.88 257 SER A O 1
ATOM 1953 N N . THR A 1 258 ? -26.148 -0.476 39.618 1.00 97.69 258 THR A N 1
ATOM 1954 C CA . THR A 1 258 ? -24.978 -0.225 38.770 1.00 97.69 258 THR A CA 1
ATOM 1955 C C . THR A 1 258 ? -24.297 -1.528 38.376 1.00 97.69 258 THR A C 1
ATOM 1957 O O . THR A 1 258 ? -24.209 -2.454 39.183 1.00 97.69 258 THR A O 1
ATOM 1960 N N . THR A 1 259 ? -23.766 -1.574 37.162 1.00 97.56 259 THR A N 1
ATOM 1961 C CA . THR A 1 259 ? -22.851 -2.615 36.684 1.00 97.56 259 THR A CA 1
ATOM 1962 C C . THR A 1 259 ? -21.636 -1.961 36.034 1.00 97.56 259 THR A C 1
ATOM 1964 O O . THR A 1 259 ? -21.688 -0.784 35.677 1.00 97.56 259 THR A O 1
ATOM 1967 N N . THR A 1 260 ? -20.547 -2.702 35.872 1.00 98.44 260 THR A N 1
ATOM 1968 C CA . THR A 1 260 ? -19.381 -2.232 35.119 1.00 98.44 260 THR A CA 1
ATOM 1969 C C . THR A 1 260 ? -19.396 -2.875 33.742 1.00 98.44 260 THR A C 1
ATOM 1971 O O . THR A 1 260 ? -19.442 -4.097 33.633 1.00 98.44 260 THR A O 1
ATOM 1974 N N . ILE A 1 261 ? -19.356 -2.044 32.706 1.00 98.62 261 ILE A N 1
ATOM 1975 C CA . ILE A 1 261 ? -19.076 -2.458 31.335 1.00 98.62 261 ILE A CA 1
ATOM 1976 C C . ILE A 1 261 ? -17.556 -2.481 31.180 1.00 98.62 261 ILE A C 1
ATOM 1978 O O . ILE A 1 261 ? -16.909 -1.504 31.550 1.00 98.62 261 ILE A O 1
ATOM 1982 N N . THR A 1 262 ? -16.978 -3.560 30.664 1.00 98.56 262 THR A N 1
ATOM 1983 C CA . THR A 1 262 ? -15.535 -3.687 30.423 1.00 98.56 262 THR A CA 1
ATOM 1984 C C . THR A 1 262 ? -15.243 -4.096 28.990 1.00 98.56 262 THR A C 1
ATOM 1986 O O . 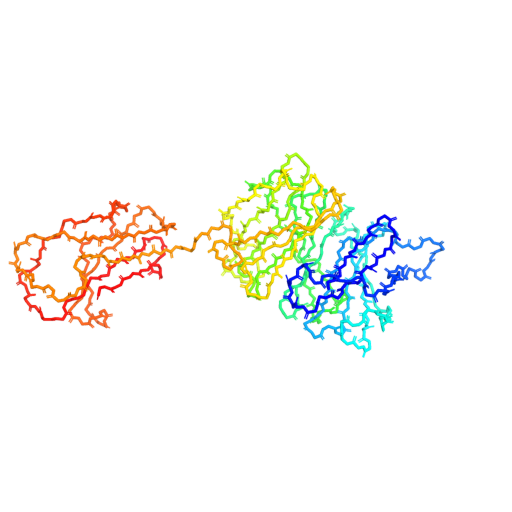THR A 1 262 ? -16.036 -4.795 28.354 1.00 98.56 262 THR A O 1
ATOM 1989 N N . TRP A 1 263 ? -14.082 -3.693 28.480 1.00 98.56 263 TRP A N 1
ATOM 1990 C CA . TRP A 1 263 ? -13.638 -4.003 27.122 1.00 98.56 263 TRP A CA 1
ATOM 1991 C C . TRP A 1 263 ? -12.115 -4.015 27.005 1.00 98.56 263 TRP A C 1
ATOM 1993 O O . TRP A 1 263 ? -11.399 -3.543 27.887 1.00 98.56 263 TRP A O 1
ATOM 2003 N N . THR A 1 264 ? -11.629 -4.553 25.892 1.00 98.06 264 THR A N 1
ATOM 2004 C CA . THR A 1 264 ? -10.246 -4.393 25.433 1.00 98.06 264 THR A CA 1
ATOM 2005 C C . THR A 1 264 ? -10.236 -3.727 24.067 1.00 98.06 264 THR A C 1
ATOM 2007 O O . THR A 1 264 ? -11.149 -3.946 23.272 1.00 98.06 264 THR A O 1
ATOM 2010 N N . SER A 1 265 ? -9.204 -2.945 23.772 1.00 97.12 265 SER A N 1
ATOM 2011 C CA . SER A 1 265 ? -9.068 -2.209 22.516 1.00 97.12 265 SER A CA 1
ATOM 2012 C C . SER A 1 265 ? -7.628 -2.250 21.996 1.00 97.12 265 SER A C 1
ATOM 2014 O O . SER A 1 265 ? -6.674 -2.478 22.745 1.00 97.12 265 SER A O 1
ATOM 2016 N N . VAL A 1 266 ? -7.467 -2.039 20.690 1.00 94.62 266 VAL A N 1
ATOM 2017 C CA . VAL A 1 266 ? -6.171 -1.874 20.019 1.00 94.62 266 VAL A CA 1
ATOM 2018 C C . VAL A 1 266 ? -6.305 -0.729 19.023 1.00 94.62 266 VAL A C 1
ATOM 2020 O O . VAL A 1 266 ? -7.256 -0.718 18.252 1.00 94.62 266 VAL A O 1
ATOM 2023 N N . ASN A 1 267 ? -5.354 0.212 19.022 1.00 90.62 267 ASN A N 1
ATOM 2024 C CA . ASN A 1 267 ? -5.194 1.265 18.005 1.00 90.62 267 ASN A CA 1
ATOM 2025 C C . ASN A 1 267 ? -6.447 2.119 17.687 1.00 90.62 267 ASN A C 1
ATOM 2027 O O . ASN A 1 267 ? -6.634 2.509 16.537 1.00 90.62 267 ASN A O 1
ATOM 2031 N N . ILE A 1 268 ? -7.282 2.443 18.683 1.00 93.06 268 ILE A N 1
ATOM 2032 C CA . ILE A 1 268 ? -8.468 3.308 18.509 1.00 93.06 268 ILE A CA 1
ATOM 2033 C C . ILE A 1 268 ? -8.213 4.782 18.882 1.00 93.06 268 ILE A C 1
ATOM 2035 O O . ILE A 1 268 ? -7.154 5.133 19.409 1.00 93.06 268 ILE A O 1
ATOM 2039 N N . SER A 1 269 ? -9.190 5.662 18.636 1.00 82.75 269 SER A N 1
ATOM 2040 C CA . SER A 1 269 ? -9.094 7.119 18.809 1.00 82.75 269 SER A CA 1
ATOM 2041 C C . SER A 1 269 ? -9.267 7.611 20.258 1.00 82.75 269 SER A C 1
ATOM 2043 O O . SER A 1 269 ? -10.012 8.545 20.531 1.00 82.75 269 SER A O 1
ATOM 2045 N N . ALA A 1 270 ? -8.536 7.019 21.205 1.00 93.06 270 ALA A N 1
ATOM 2046 C CA . ALA A 1 270 ? -8.442 7.397 22.629 1.00 93.06 270 ALA A CA 1
ATOM 2047 C C . ALA A 1 270 ? -9.735 7.378 23.473 1.00 93.06 270 ALA A C 1
ATOM 2049 O O . ALA A 1 270 ? -9.642 7.208 24.688 1.00 93.06 270 ALA A O 1
ATOM 2050 N N . ASN A 1 271 ? -10.915 7.544 22.877 1.00 97.69 271 ASN A N 1
ATOM 2051 C CA . ASN A 1 271 ? -12.209 7.544 23.541 1.00 97.69 271 ASN A CA 1
ATOM 2052 C C . ASN A 1 271 ? -13.175 6.592 22.836 1.00 97.69 271 ASN A C 1
ATOM 2054 O O . ASN A 1 271 ? -13.167 6.465 21.612 1.00 97.69 271 ASN A O 1
ATOM 2058 N N . VAL A 1 272 ? -14.089 6.019 23.614 1.00 98.50 272 VAL A N 1
ATOM 2059 C CA . VAL A 1 272 ? -15.170 5.163 23.123 1.00 98.50 272 VAL A CA 1
ATOM 2060 C C . VAL A 1 272 ? -16.543 5.772 23.387 1.00 98.50 272 VAL A C 1
ATOM 2062 O O . VAL A 1 272 ? -16.763 6.508 24.355 1.00 98.50 272 VAL A O 1
ATOM 2065 N N . LYS A 1 273 ? -17.490 5.439 22.517 1.00 98.62 273 LYS A N 1
ATOM 2066 C CA . LYS A 1 273 ? -18.924 5.645 22.702 1.00 98.62 273 LYS A CA 1
ATOM 2067 C C . LYS A 1 273 ? -19.543 4.326 23.155 1.00 98.62 273 LYS A C 1
ATOM 2069 O O . LYS A 1 273 ? -19.195 3.272 22.628 1.00 98.62 273 LYS A O 1
ATOM 2074 N N . ILE A 1 274 ? -20.473 4.388 24.108 1.00 98.69 274 ILE A N 1
ATOM 2075 C CA . ILE A 1 274 ? -21.143 3.202 24.654 1.00 98.69 274 ILE A CA 1
ATOM 2076 C C . ILE A 1 274 ? -22.653 3.359 24.507 1.00 98.69 274 ILE A C 1
ATOM 2078 O O . ILE A 1 274 ? -23.240 4.373 24.905 1.00 98.69 274 ILE A O 1
ATOM 2082 N N . GLU A 1 275 ? -23.286 2.339 23.948 1.00 98.69 275 GLU A N 1
ATOM 2083 C CA . GLU A 1 275 ? -24.722 2.271 23.701 1.00 98.69 275 GLU A CA 1
ATOM 2084 C C . GLU A 1 275 ? -25.271 0.916 24.148 1.00 98.69 275 GLU A C 1
ATOM 2086 O O . GLU A 1 275 ? -24.541 -0.070 24.220 1.00 98.69 275 GLU A O 1
ATOM 2091 N N . TYR A 1 276 ? -26.571 0.852 24.415 1.00 98.12 276 TYR A N 1
ATOM 2092 C CA . TYR A 1 276 ? -27.285 -0.411 24.559 1.00 98.12 276 TYR A CA 1
ATOM 2093 C C . TYR A 1 276 ? -28.521 -0.437 23.665 1.00 98.12 276 TYR A C 1
ATOM 2095 O O . TYR A 1 276 ? -29.057 0.600 23.261 1.00 98.12 276 TYR A O 1
ATOM 2103 N N . SER A 1 277 ? -28.985 -1.641 23.372 1.00 97.94 277 SER A N 1
ATOM 2104 C CA . SER A 1 277 ? -30.197 -1.880 22.601 1.00 97.94 277 SER A CA 1
ATOM 2105 C C . SER A 1 277 ? -30.936 -3.086 23.153 1.00 97.94 277 SER A C 1
ATOM 2107 O O . SER A 1 277 ? -30.314 -4.033 23.624 1.00 97.94 277 SER A O 1
ATOM 2109 N N . LYS A 1 278 ? -32.265 -3.051 23.094 1.00 96.50 278 LYS A N 1
ATOM 2110 C CA . LYS A 1 278 ? -33.155 -4.179 23.385 1.00 96.50 278 LYS A CA 1
ATOM 2111 C C . LYS A 1 278 ? -33.524 -4.968 22.125 1.00 96.50 278 LYS A C 1
ATOM 2113 O O . LYS A 1 278 ? -34.209 -5.980 22.246 1.00 96.50 278 LYS A O 1
ATOM 2118 N N . ASP A 1 279 ? -33.125 -4.512 20.937 1.00 95.94 279 ASP A N 1
ATOM 2119 C CA . ASP A 1 279 ? -33.469 -5.128 19.649 1.00 95.94 279 ASP A CA 1
ATOM 2120 C C . ASP A 1 279 ? -32.249 -5.421 18.758 1.00 95.94 279 ASP A C 1
ATOM 2122 O O . ASP A 1 279 ? -32.385 -5.560 17.543 1.00 95.94 279 ASP A O 1
ATOM 2126 N N . GLY A 1 280 ? -31.056 -5.517 19.357 1.00 95.19 280 GLY A N 1
ATOM 2127 C CA . GLY A 1 280 ? -29.817 -5.780 18.621 1.00 95.19 280 GLY A CA 1
ATOM 2128 C C . GLY A 1 280 ? -29.426 -4.644 17.672 1.00 95.19 280 GLY A C 1
ATOM 2129 O O . GLY A 1 280 ? -28.845 -4.894 16.620 1.00 95.19 280 GLY A O 1
ATOM 2130 N N . PHE A 1 281 ? -29.757 -3.400 18.030 1.00 96.69 281 PHE A N 1
ATOM 2131 C CA . PHE A 1 281 ? -29.499 -2.181 17.255 1.00 96.69 281 PHE A CA 1
ATOM 2132 C C . PHE A 1 281 ? -30.231 -2.121 15.905 1.00 96.69 281 PHE A C 1
ATOM 2134 O O . PHE A 1 281 ? -29.783 -1.431 14.989 1.00 96.69 281 PHE A O 1
ATOM 2141 N N . SER A 1 282 ? -31.370 -2.809 15.775 1.00 96.00 282 SER A N 1
ATOM 2142 C CA . SER A 1 282 ? -32.195 -2.754 14.563 1.00 96.00 282 SER A CA 1
ATOM 2143 C C . SER A 1 282 ? -32.975 -1.442 14.453 1.00 96.00 282 SER A C 1
ATOM 2145 O O . SER A 1 282 ? -33.122 -0.902 13.357 1.00 96.00 282 SER A O 1
ATOM 2147 N N . SER A 1 283 ? -33.531 -0.955 15.560 1.00 96.00 283 SER A N 1
ATOM 2148 C CA . SER A 1 283 ? -34.306 0.293 15.630 1.00 96.00 283 SER A CA 1
ATOM 2149 C C . SER A 1 283 ? -34.213 0.977 16.994 1.00 96.00 283 SER A C 1
ATOM 2151 O O . SER A 1 283 ? -34.429 2.184 17.096 1.00 96.00 283 SER A O 1
ATOM 2153 N N . ASP A 1 284 ? -33.846 0.225 18.029 1.00 97.19 284 ASP A N 1
ATOM 2154 C CA . ASP A 1 284 ? -33.594 0.709 19.374 1.00 97.19 284 ASP A CA 1
ATOM 2155 C C . ASP A 1 284 ? -32.099 0.986 19.544 1.00 97.19 284 ASP A C 1
ATOM 2157 O O . ASP A 1 284 ? -31.250 0.110 19.371 1.00 97.19 284 ASP A O 1
ATOM 2161 N N . THR A 1 285 ? -31.746 2.226 19.864 1.00 97.81 285 THR A N 1
ATOM 2162 C CA . THR A 1 285 ? -30.367 2.619 20.172 1.00 97.81 285 THR A CA 1
ATOM 2163 C C . THR A 1 285 ? -30.400 3.640 21.291 1.00 97.81 285 THR A C 1
ATOM 2165 O O . THR A 1 285 ? -30.853 4.770 21.111 1.00 97.81 285 THR A O 1
ATOM 2168 N N . ASN A 1 286 ? -29.908 3.235 22.456 1.00 97.81 286 ASN A N 1
ATOM 2169 C CA . ASN A 1 286 ? -29.904 4.053 23.654 1.00 97.81 286 ASN A CA 1
ATOM 2170 C C . ASN A 1 286 ? -28.463 4.372 24.040 1.00 97.81 286 ASN A C 1
ATOM 2172 O O . ASN A 1 286 ? -27.668 3.482 24.339 1.00 97.81 286 ASN A O 1
ATOM 2176 N N . THR A 1 287 ? -28.111 5.654 24.049 1.00 98.31 287 THR A N 1
ATOM 2177 C CA . THR A 1 287 ? -26.764 6.085 24.426 1.00 98.31 287 THR A CA 1
ATOM 2178 C C . THR A 1 287 ? -26.567 6.015 25.940 1.00 98.31 287 THR A C 1
ATOM 2180 O O . THR A 1 287 ? -27.323 6.627 26.693 1.00 98.31 287 THR A O 1
ATOM 2183 N N . ILE A 1 288 ? -25.524 5.303 26.377 1.00 98.25 288 ILE A N 1
ATOM 2184 C CA . ILE A 1 288 ? -25.044 5.306 27.767 1.00 98.25 288 ILE A CA 1
ATOM 2185 C C . ILE A 1 288 ? -24.100 6.491 27.964 1.00 98.25 288 ILE A C 1
ATOM 2187 O O . ILE A 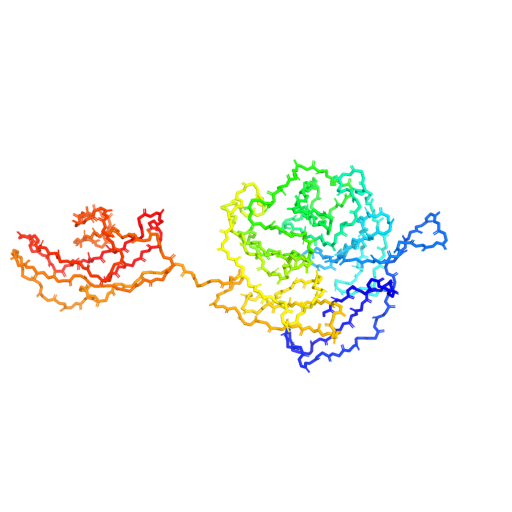1 288 ? -24.294 7.309 28.859 1.00 98.25 288 ILE A O 1
ATOM 2191 N N . THR A 1 289 ? -23.103 6.611 27.087 1.00 98.38 289 THR A N 1
ATOM 2192 C CA . THR A 1 289 ? -22.212 7.769 27.016 1.00 98.38 289 THR A CA 1
ATOM 2193 C C . THR A 1 289 ? -21.799 8.021 25.573 1.00 98.38 289 THR A C 1
ATOM 2195 O O . THR A 1 289 ? -21.527 7.089 24.817 1.00 98.38 289 THR A O 1
ATOM 2198 N N . THR A 1 290 ? -21.759 9.292 25.175 1.00 98.00 290 THR A N 1
ATOM 2199 C CA . THR A 1 290 ? -21.324 9.694 23.831 1.00 98.00 290 THR A CA 1
ATOM 2200 C C . THR A 1 290 ? -19.808 9.642 23.664 1.00 98.00 290 THR A C 1
ATOM 2202 O O . THR A 1 290 ? -19.337 9.584 22.535 1.00 98.00 290 THR A O 1
ATOM 2205 N N . SER A 1 291 ? -19.056 9.726 24.765 1.00 98.00 291 SER A N 1
ATOM 2206 C CA . SER A 1 291 ? -17.593 9.715 24.782 1.00 98.00 291 SER A CA 1
ATOM 2207 C C . SER A 1 291 ? -17.101 9.476 26.207 1.00 98.00 291 SER A C 1
ATOM 2209 O O . SER A 1 291 ? -17.436 10.228 27.123 1.00 98.00 291 SER A O 1
ATOM 2211 N N . THR A 1 292 ? -16.255 8.477 26.394 1.00 97.94 292 THR A N 1
ATOM 2212 C CA . THR A 1 292 ? -15.490 8.250 27.624 1.00 97.94 292 THR A CA 1
ATOM 2213 C C . THR A 1 292 ? -14.085 7.788 27.262 1.00 97.94 292 THR A C 1
ATOM 2215 O O . THR A 1 292 ? -13.879 7.316 26.147 1.00 97.94 292 THR A O 1
ATOM 2218 N N . THR A 1 293 ? -13.121 7.983 28.159 1.00 97.94 293 THR A N 1
ATOM 2219 C CA . THR A 1 293 ? -11.737 7.554 27.933 1.00 97.94 293 THR A CA 1
ATOM 2220 C C . THR A 1 293 ? -11.697 6.052 27.672 1.00 97.94 293 THR A C 1
ATOM 2222 O O . THR A 1 293 ? -12.399 5.287 28.329 1.00 97.94 293 THR A O 1
ATOM 2225 N N . ASP A 1 294 ? -10.862 5.629 26.733 1.00 97.69 294 ASP A N 1
ATOM 2226 C CA . ASP A 1 294 ? -10.553 4.223 26.505 1.00 97.69 294 ASP A CA 1
ATOM 2227 C C . ASP A 1 294 ? -9.637 3.674 27.619 1.00 97.69 294 ASP A C 1
ATOM 2229 O O . ASP A 1 294 ? -8.434 3.500 27.435 1.00 97.69 294 ASP A O 1
ATOM 2233 N N . ASP A 1 295 ? -10.191 3.478 28.820 1.00 97.00 295 ASP A N 1
ATOM 2234 C CA . ASP A 1 295 ? -9.490 2.922 29.991 1.00 97.00 295 ASP A CA 1
ATOM 2235 C C . ASP A 1 295 ? -9.931 1.485 30.341 1.00 97.00 295 ASP A C 1
ATOM 2237 O O . ASP A 1 295 ? -9.521 0.924 31.361 1.00 97.00 295 ASP A O 1
ATOM 2241 N N . GLY A 1 296 ? -10.736 0.874 29.465 1.00 97.81 296 GLY A N 1
ATOM 2242 C CA . GLY A 1 296 ? -11.202 -0.508 29.559 1.00 97.81 296 GLY A CA 1
ATOM 2243 C C . GLY A 1 296 ? -12.401 -0.727 30.484 1.00 97.81 296 GLY A C 1
ATOM 2244 O O . GLY A 1 296 ? -12.819 -1.879 30.645 1.00 97.81 296 GLY A O 1
ATOM 2245 N N . SER A 1 297 ? -12.968 0.320 31.105 1.00 98.25 297 SER A N 1
ATOM 2246 C CA . SER A 1 297 ? -14.135 0.158 31.981 1.00 98.25 297 SER A CA 1
ATOM 2247 C C . SER A 1 297 ? -15.064 1.374 32.074 1.00 98.25 297 SER A C 1
ATOM 2249 O O . SER A 1 297 ? -14.645 2.521 32.035 1.00 98.25 297 SER A O 1
ATOM 2251 N N . TYR A 1 298 ? -16.360 1.135 32.274 1.00 98.62 298 TYR A N 1
ATOM 2252 C CA . TYR A 1 298 ? -17.345 2.191 32.494 1.00 98.62 298 TYR A CA 1
ATOM 2253 C C . TYR A 1 298 ? -18.437 1.736 33.461 1.00 98.62 298 TYR A C 1
ATOM 2255 O O . TYR A 1 298 ? -19.061 0.692 33.270 1.00 98.62 298 TYR A O 1
ATOM 2263 N N . ILE A 1 299 ? -18.706 2.528 34.500 1.00 98.50 299 ILE A N 1
ATOM 2264 C CA . ILE A 1 299 ? -19.786 2.240 35.452 1.00 98.50 299 ILE A CA 1
ATOM 2265 C C . ILE A 1 299 ? -21.115 2.702 34.850 1.00 98.50 299 ILE A C 1
ATOM 2267 O O . ILE A 1 299 ? -21.352 3.895 34.673 1.00 98.50 299 ILE A O 1
ATOM 2271 N N . TRP A 1 300 ? -22.005 1.751 34.582 1.00 97.94 300 TRP A N 1
ATOM 2272 C CA . TRP A 1 300 ? -23.325 1.979 34.011 1.00 97.94 300 TRP A CA 1
ATOM 2273 C C . TRP A 1 300 ? -24.432 1.798 35.053 1.00 97.94 300 TRP A C 1
ATOM 2275 O O . TRP A 1 300 ? -24.545 0.747 35.683 1.00 97.94 300 TRP A O 1
ATOM 2285 N N . THR A 1 301 ? -25.292 2.808 35.205 1.00 98.00 301 THR A N 1
ATOM 2286 C CA . THR A 1 301 ? -26.554 2.689 35.951 1.00 98.00 301 THR A CA 1
ATOM 2287 C C . THR A 1 301 ? -27.635 2.127 35.035 1.00 98.00 301 THR A C 1
ATOM 2289 O O . THR A 1 301 ? -28.061 2.797 34.092 1.00 98.00 301 THR A O 1
ATOM 2292 N N . ILE A 1 302 ? -28.097 0.913 35.326 1.00 97.12 302 ILE A N 1
ATOM 2293 C CA . ILE A 1 302 ? -29.040 0.178 34.480 1.00 97.12 302 ILE A CA 1
ATOM 2294 C C . ILE A 1 302 ? -30.418 0.858 34.555 1.00 97.12 302 ILE A C 1
ATOM 2296 O O . ILE A 1 302 ? -30.962 1.006 35.656 1.00 97.12 302 ILE A O 1
ATOM 2300 N N . PRO A 1 303 ? -31.026 1.257 33.425 1.00 96.38 303 PRO A N 1
ATOM 2301 C CA . PRO A 1 303 ? -32.381 1.795 33.405 1.00 96.38 303 PRO A CA 1
ATOM 2302 C C . PRO A 1 303 ? -33.394 0.811 34.001 1.00 96.38 303 PRO A C 1
ATOM 2304 O O . PRO A 1 303 ? -33.287 -0.401 33.823 1.00 96.38 303 PRO A O 1
ATOM 2307 N N . ASN A 1 304 ? -34.407 1.324 34.701 1.00 94.19 304 ASN A N 1
ATOM 2308 C CA . ASN A 1 304 ? -35.488 0.495 35.241 1.00 94.19 304 ASN A CA 1
ATOM 2309 C C . ASN A 1 304 ? -36.547 0.185 34.165 1.00 94.19 304 ASN A C 1
ATOM 2311 O O . ASN A 1 304 ? -37.706 0.577 34.288 1.00 94.19 304 ASN A O 1
ATOM 2315 N N . ASP A 1 305 ? -36.109 -0.467 33.089 1.00 94.00 305 ASP A N 1
ATOM 2316 C CA . ASP A 1 305 ? -36.902 -0.858 31.920 1.00 94.00 305 ASP A CA 1
ATOM 2317 C C . ASP A 1 305 ? -36.469 -2.272 31.476 1.00 94.00 305 ASP A C 1
ATOM 2319 O O . ASP A 1 305 ? -35.541 -2.420 30.676 1.00 94.00 305 ASP A O 1
ATOM 2323 N N . PRO A 1 306 ? -37.034 -3.331 32.085 1.00 92.50 306 PRO A N 1
ATOM 2324 C CA . PRO A 1 306 ? -36.517 -4.687 31.946 1.00 92.50 306 PRO A CA 1
ATOM 2325 C C . PRO A 1 306 ? -36.731 -5.261 30.539 1.00 92.50 306 PRO A C 1
ATOM 2327 O O . PRO A 1 306 ? -37.816 -5.172 29.966 1.00 92.50 306 PRO A O 1
ATOM 2330 N N . SER A 1 307 ? -35.708 -5.942 30.023 1.00 95.25 307 SER A N 1
ATOM 2331 C CA . SER A 1 307 ? -35.751 -6.711 28.777 1.00 95.25 307 SER A CA 1
ATOM 2332 C C . SER A 1 307 ? -34.875 -7.962 28.889 1.00 95.25 307 SER A C 1
ATOM 2334 O O . SER A 1 307 ? -33.953 -8.010 29.699 1.00 95.25 307 SER A O 1
ATOM 2336 N N . SER A 1 308 ? -35.173 -8.976 28.074 1.00 94.25 308 SER A N 1
ATOM 2337 C CA . SER A 1 308 ? -34.397 -10.227 27.988 1.00 94.25 308 SER A CA 1
ATOM 2338 C C . SER A 1 308 ? -33.396 -10.250 26.827 1.00 94.25 308 SER A C 1
ATOM 2340 O O . SER A 1 308 ? -32.663 -11.220 26.675 1.00 94.25 308 SER A O 1
ATOM 2342 N N . THR A 1 309 ? -33.364 -9.193 26.014 1.00 94.38 309 THR A N 1
ATOM 2343 C CA . THR A 1 309 ? -32.616 -9.116 24.747 1.00 94.38 309 THR A CA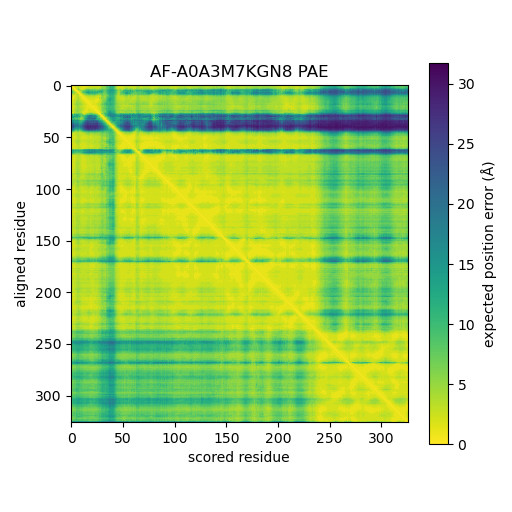 1
ATOM 2344 C C . THR A 1 309 ? -31.674 -7.912 24.707 1.00 94.38 309 THR A C 1
ATOM 2346 O O . THR A 1 309 ? -31.476 -7.307 23.658 1.00 94.38 309 THR A O 1
ATOM 2349 N N . VAL A 1 310 ? -31.143 -7.505 25.865 1.00 96.25 310 VAL A N 1
ATOM 2350 C CA . VAL A 1 310 ? -30.255 -6.340 25.959 1.00 96.25 310 VAL A CA 1
ATOM 2351 C C . VAL A 1 310 ? -28.855 -6.699 25.467 1.00 96.25 310 VAL A C 1
ATOM 2353 O O . VAL A 1 310 ? -28.246 -7.620 25.999 1.00 96.25 310 VAL A O 1
ATOM 2356 N N . THR A 1 311 ? -28.338 -5.925 24.518 1.00 96.94 311 THR A N 1
ATOM 2357 C CA . THR A 1 311 ? -26.946 -5.975 24.047 1.00 96.94 311 THR A CA 1
ATOM 2358 C C . THR A 1 311 ? -26.269 -4.627 24.258 1.00 96.94 311 THR A C 1
ATOM 2360 O O . THR A 1 311 ? -26.909 -3.581 24.094 1.00 96.94 311 THR A O 1
ATOM 2363 N N . VAL A 1 312 ? -24.977 -4.636 24.574 1.00 98.06 312 VAL A N 1
ATOM 2364 C CA . VAL A 1 312 ? -24.125 -3.447 24.688 1.00 98.06 312 VAL A CA 1
ATOM 2365 C C . VAL A 1 312 ? -23.240 -3.352 23.451 1.00 98.06 312 VAL A C 1
ATOM 2367 O O . VAL A 1 312 ? -22.660 -4.346 23.030 1.00 98.06 312 VAL A O 1
ATOM 2370 N N . ARG A 1 313 ? -23.119 -2.149 22.884 1.00 98.50 313 ARG A N 1
ATOM 2371 C CA . ARG A 1 313 ? -22.164 -1.831 21.820 1.00 98.50 313 ARG A CA 1
ATOM 2372 C C . ARG A 1 313 ? -21.167 -0.805 22.315 1.00 98.50 313 ARG A C 1
ATOM 2374 O O . ARG A 1 313 ? -21.559 0.213 22.893 1.00 98.50 313 ARG A O 1
ATOM 2381 N N . ILE A 1 314 ? -19.900 -1.049 22.019 1.00 98.62 314 ILE A N 1
ATOM 2382 C CA . ILE A 1 314 ? -18.822 -0.082 22.211 1.00 98.62 314 ILE A CA 1
ATOM 2383 C C . ILE A 1 314 ? -18.230 0.219 20.844 1.00 98.62 314 ILE A C 1
ATOM 2385 O O . ILE A 1 314 ? -17.890 -0.703 20.109 1.00 98.62 314 ILE A O 1
ATOM 2389 N N . SER A 1 315 ? -18.124 1.498 20.500 1.00 98.56 315 SER A N 1
ATOM 2390 C CA . SER A 1 315 ? -17.530 1.947 19.241 1.00 98.56 315 SER A CA 1
ATOM 2391 C C . SER A 1 315 ? -16.461 2.999 19.485 1.00 98.56 315 SER A C 1
ATOM 2393 O O . SER A 1 315 ? -16.577 3.807 20.410 1.00 98.56 315 SER A O 1
ATOM 2395 N N . ASP A 1 316 ? -15.457 3.040 18.620 1.00 98.25 316 ASP A N 1
ATOM 2396 C CA . ASP A 1 316 ? -14.512 4.145 18.582 1.00 98.25 316 ASP A CA 1
ATOM 2397 C C . ASP A 1 316 ? -15.243 5.459 18.247 1.00 98.25 316 ASP A C 1
ATOM 2399 O O . ASP A 1 316 ? -16.195 5.477 17.458 1.00 98.25 316 ASP A O 1
ATOM 2403 N N . VAL A 1 317 ? -14.848 6.567 18.881 1.00 97.56 317 VAL A N 1
ATOM 2404 C CA . VAL A 1 317 ? -15.523 7.864 18.682 1.00 97.56 317 VAL A CA 1
ATOM 2405 C C . VAL A 1 317 ? -15.207 8.459 17.308 1.00 97.56 317 VAL A C 1
ATOM 2407 O O . VAL A 1 317 ? -16.095 9.056 16.696 1.00 97.56 317 VAL A O 1
ATOM 2410 N N . ALA A 1 318 ? -13.972 8.318 16.815 1.00 93.88 318 ALA A N 1
ATOM 2411 C CA . ALA A 1 318 ? -13.579 8.838 15.505 1.00 93.88 318 ALA A CA 1
ATOM 2412 C C . ALA A 1 318 ? -13.998 7.929 14.341 1.00 93.88 318 ALA A C 1
ATOM 2414 O O . ALA A 1 318 ? -14.261 8.441 13.253 1.00 93.88 318 ALA A O 1
ATOM 2415 N N . ASP A 1 319 ? -14.082 6.614 14.559 1.00 93.12 319 ASP A N 1
ATOM 2416 C CA . ASP A 1 319 ? -14.496 5.645 13.545 1.00 93.12 319 ASP A CA 1
ATOM 2417 C C . ASP A 1 319 ? -15.493 4.622 14.107 1.00 93.12 319 ASP A C 1
ATOM 2419 O O . ASP A 1 319 ? -15.132 3.555 14.595 1.00 93.12 319 ASP A O 1
ATOM 2423 N N . ALA A 1 320 ? -16.787 4.913 13.967 1.00 94.88 320 ALA A N 1
ATOM 2424 C CA . ALA A 1 320 ? -17.846 4.034 14.459 1.00 94.88 320 ALA A CA 1
ATOM 2425 C C . ALA A 1 320 ? -17.877 2.645 13.787 1.00 94.88 320 ALA A C 1
ATOM 2427 O O . ALA A 1 320 ? -18.582 1.759 14.274 1.00 94.88 320 ALA A O 1
ATOM 2428 N N . THR A 1 321 ? -17.149 2.432 12.681 1.00 94.31 321 THR A N 1
ATOM 2429 C CA . THR A 1 321 ? -17.021 1.095 12.078 1.00 94.31 321 THR A CA 1
ATOM 2430 C C . THR A 1 321 ? -16.142 0.174 12.921 1.00 94.31 321 THR A C 1
ATOM 2432 O O . THR A 1 321 ? -16.355 -1.038 12.914 1.00 94.31 321 THR A O 1
ATOM 2435 N N . VAL A 1 322 ? -15.246 0.734 13.738 1.00 96.44 322 VAL A N 1
ATOM 2436 C CA . VAL A 1 322 ? -14.504 0.013 14.773 1.00 96.44 322 VAL A CA 1
ATOM 2437 C C . VAL A 1 322 ? -15.401 -0.105 15.998 1.00 96.44 322 VAL A C 1
ATOM 2439 O O . VAL A 1 322 ? -15.496 0.803 16.823 1.00 96.44 322 VAL A O 1
ATOM 2442 N N . ASN A 1 323 ? -16.114 -1.220 16.098 1.00 97.94 323 ASN A N 1
ATOM 2443 C CA . ASN A 1 323 ? -17.041 -1.475 17.190 1.00 97.94 323 ASN A CA 1
ATOM 2444 C C . ASN A 1 323 ? -17.152 -2.967 17.492 1.00 97.94 323 ASN A C 1
ATOM 2446 O O . ASN A 1 323 ? -16.788 -3.798 16.661 1.00 97.94 323 ASN A O 1
ATOM 2450 N N . ASP A 1 324 ? -17.686 -3.276 18.667 1.00 98.50 324 ASP A N 1
ATOM 2451 C CA . ASP A 1 324 ? -18.080 -4.628 19.048 1.00 98.50 324 ASP A CA 1
ATOM 2452 C C . ASP A 1 324 ? -19.410 -4.623 19.805 1.00 98.50 324 ASP A C 1
ATOM 2454 O O . ASP A 1 324 ? -19.768 -3.619 20.436 1.00 98.50 324 ASP A O 1
ATOM 2458 N N . VAL A 1 325 ? -20.142 -5.735 19.714 1.00 97.5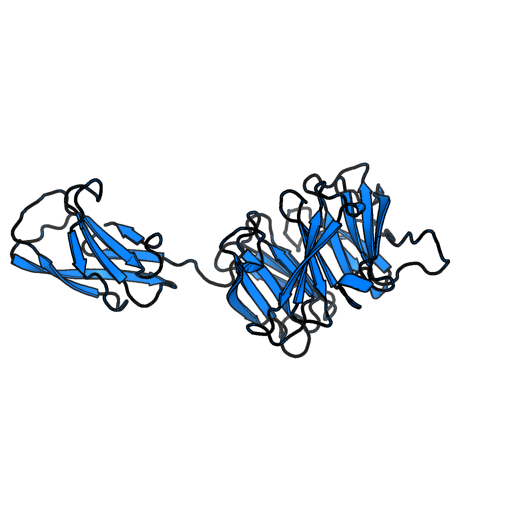0 325 VAL A N 1
ATOM 2459 C CA . VAL A 1 325 ? -21.459 -5.944 20.329 1.00 97.50 325 VAL A CA 1
ATOM 2460 C C . VAL A 1 325 ? -21.440 -7.240 21.137 1.00 97.50 325 VAL A C 1
ATOM 2462 O O . VAL A 1 325 ? -21.086 -8.285 20.599 1.00 97.50 325 VAL A O 1
ATOM 2465 N N . SER A 1 326 ? -21.864 -7.151 22.402 1.00 94.50 326 SER A N 1
ATOM 2466 C CA . SER A 1 326 ? -22.003 -8.277 23.344 1.00 94.50 326 SER A CA 1
ATOM 2467 C C . SER A 1 326 ? -22.955 -9.377 22.882 1.00 94.50 326 SER A C 1
ATOM 2469 O O . SER A 1 326 ? -24.036 -8.989 22.371 1.00 94.50 326 SER A O 1
#

Nearest PDB structures (foldseek):
  6igb-assembly2_B  TM=5.783E-01  e=7.643E-08  Pseudomonas aeruginosa PAO1
  3qqz-assembly1_A  TM=5.736E-01  e=4.016E-06  Escherichia coli ABU 83972
  7seu-assembly1_A  TM=5.247E-01  e=6.763E-06  Escherichia coli
  7seu-assembly4_D  TM=5.130E-01  e=9.741E-06  Escherichia coli
  7zlv-assembly1_i  TM=2.001E-01  e=5.578E-02  Escherichia phage T5

Solvent-accessible surface area (backbone atoms only — not comparable to full-atom values): 17677 Å² total; per-residue (Å²): 90,79,43,65,38,30,96,76,39,32,41,40,39,31,44,46,86,44,84,87,39,74,91,45,57,39,80,61,78,55,76,47,65,89,37,87,47,91,85,54,102,71,50,41,54,28,36,55,18,68,43,61,48,98,78,24,41,34,41,36,40,32,28,37,72,61,25,25,45,36,35,23,42,20,83,41,57,73,39,68,92,48,51,41,84,70,53,64,40,77,38,37,94,79,72,39,75,40,50,29,20,48,44,62,40,90,72,25,35,32,40,40,35,22,19,55,76,35,42,39,40,38,34,24,39,19,85,43,53,70,42,61,82,50,49,41,84,72,50,73,50,73,41,58,91,82,38,95,35,24,26,24,14,54,44,61,45,87,73,25,36,29,39,40,35,31,25,35,75,97,53,31,27,44,37,37,30,39,21,85,43,53,72,38,74,92,47,53,42,83,72,51,73,47,82,39,54,92,76,33,72,46,57,44,44,52,49,62,43,97,76,24,43,34,41,38,40,32,40,71,48,86,76,51,75,49,79,42,80,39,79,28,60,69,27,96,51,64,71,58,44,45,41,59,67,29,71,55,74,91,76,88,82,61,58,71,39,75,48,65,38,30,40,51,74,37,79,63,67,64,27,31,22,35,33,38,15,66,57,74,62,74,84,40,79,43,78,76,39,84,65,43,71,68,77,44,62,46,82,41,73,38,65,81,69,91,72,94,48,69,30,43,36,42,22,27,60,82,45,66,87,39,43,27,70,61

Mean predicted aligned error: 6.19 Å

Foldseek 3Di:
DWDFDQQVQWIWDWDAPDAPPCVRTDGPPDTDRPFCPPPDDPGQGGWAEWDAAPQQQKIWTQGANQRKIWIWGAPDRVPCVRTDTDDMDRCCVPQNHAWHYWDAANQQQWIWIFGQVFQKIWIWGAPHRPPCVSTDTDDIDHPCVPDVFGWAAWDADNQQQKIWTFGADPFTKTWIWGAPHHPDCVRTDTDDIDGCCVPDRAWHYWDAGPQQQKIWIDGDPPRDIDIDGDPHRSDVFDDWAKAWDPPPDDDDDAAQDKDKTFIDIDDFDQWKWKWKALPQPPPGTGTQGLIDGPPGIDIGRHHNPDHPRMKMKIAGNVDRVRIDID

Radius of gyration: 25.4 Å; Cα contacts (8 Å, |Δi|>4): 827; chains: 1; bounding box: 62×41×71 Å

Secondary structure (DSSP, 8-state):
-EEEEGGGTEEEEEEESSTT-GGGEEEEEEEE-----TTSTT------EEEE-TTSSEEEEE-SSS-EEEEEEESSTT-GGGEEEEEEEE-HHHH-S-EEEEEE-TTSSEEEEEETTSSEEEEEEESSTT-GGGEEEEEEEE-TTT--SEEEEEEE-TTSSEEEEEEESS--EEEEEEESSTT-GGGEEEEEEEE-TTT-SSEEEEEE-TTSSEEEEEESSSS-EEEEE-SBTTBSSPPPEEEEEES-SS--PPTTSEEEEEEEEES--SEEEEEEESSTTSS--EEEEEEEESSSEEEEE--S---S--EEEEEESS-TTSEEE-

pLDDT: mean 91.64, std 11.31, range [39.94, 98.81]